Protein AF-A0A9W8I4I5-F1 (afdb_monomer_lite)

Structure (mmCIF, N/CA/C/O backbone):
data_AF-A0A9W8I4I5-F1
#
_entry.id   AF-A0A9W8I4I5-F1
#
loop_
_atom_site.group_PDB
_atom_site.id
_atom_site.type_symbol
_atom_site.label_atom_id
_atom_site.label_alt_id
_atom_site.label_comp_id
_atom_site.label_asym_id
_atom_site.label_entity_id
_atom_site.label_seq_id
_atom_site.pdbx_PDB_ins_code
_atom_site.Cartn_x
_atom_site.Cartn_y
_atom_site.Cartn_z
_atom_site.occupancy
_atom_site.B_iso_or_equiv
_atom_site.auth_seq_id
_atom_site.auth_comp_id
_atom_site.auth_asym_id
_atom_site.auth_atom_id
_atom_site.pdbx_PDB_model_num
ATOM 1 N N . MET A 1 1 ? -0.468 -35.652 25.276 1.00 41.41 1 MET A N 1
ATOM 2 C CA . MET A 1 1 ? -0.995 -34.671 24.313 1.00 41.41 1 MET A CA 1
ATOM 3 C C . MET A 1 1 ? -0.963 -33.336 25.027 1.00 41.41 1 MET A C 1
ATOM 5 O O . MET A 1 1 ? -1.452 -33.284 26.152 1.00 41.41 1 MET A O 1
ATOM 9 N N . ASP A 1 2 ? -0.256 -32.353 24.473 1.00 34.66 2 ASP A N 1
ATOM 10 C CA . ASP A 1 2 ? -0.160 -30.997 25.027 1.00 34.66 2 ASP A CA 1
ATOM 11 C C . ASP A 1 2 ? -1.563 -30.348 25.026 1.00 34.66 2 ASP A C 1
ATOM 13 O O . ASP A 1 2 ? -2.293 -30.537 24.051 1.00 34.66 2 ASP A O 1
ATOM 17 N N . PRO A 1 3 ? -1.999 -29.630 26.078 1.00 26.14 3 PRO A N 1
ATOM 18 C CA . PRO A 1 3 ? -3.218 -28.822 26.030 1.00 26.14 3 PRO A CA 1
ATOM 19 C C . PRO A 1 3 ? -3.271 -27.855 24.829 1.00 26.14 3 PRO A C 1
ATOM 21 O O . PRO A 1 3 ? -4.359 -27.647 24.295 1.00 26.14 3 PRO A O 1
ATOM 24 N N . PHE A 1 4 ? -2.136 -27.336 24.345 1.00 29.34 4 PHE A N 1
ATOM 25 C CA . PHE A 1 4 ? -2.075 -26.525 23.119 1.00 29.34 4 PHE A CA 1
ATOM 26 C C . PHE A 1 4 ? -2.327 -27.342 21.853 1.00 29.34 4 PHE A C 1
ATOM 28 O O . PHE A 1 4 ? -3.122 -26.916 21.020 1.00 29.34 4 PHE A O 1
ATOM 35 N N . ASP A 1 5 ? -1.739 -28.537 21.744 1.00 28.53 5 ASP A N 1
ATOM 36 C CA . ASP A 1 5 ? -2.059 -29.462 20.652 1.00 28.53 5 ASP A CA 1
ATOM 37 C C . ASP A 1 5 ? -3.543 -29.820 20.703 1.00 28.53 5 ASP A C 1
ATOM 39 O O . ASP A 1 5 ? -4.206 -29.822 19.678 1.00 28.53 5 ASP A O 1
ATOM 43 N N . SER A 1 6 ? -4.101 -30.068 21.893 1.00 29.44 6 SER A N 1
ATOM 44 C CA . SER A 1 6 ? -5.521 -30.385 22.016 1.00 29.44 6 SER A CA 1
ATOM 45 C C . SER A 1 6 ? -6.397 -29.231 21.535 1.00 29.44 6 SER A C 1
ATOM 47 O O . SER A 1 6 ? -7.310 -29.491 20.773 1.00 29.44 6 SER A O 1
ATOM 49 N N . ILE A 1 7 ? -6.093 -27.971 21.859 1.00 33.78 7 ILE A N 1
ATOM 50 C CA . ILE A 1 7 ? -6.874 -26.810 21.401 1.00 33.78 7 ILE A CA 1
ATOM 51 C C . ILE A 1 7 ? -6.743 -26.605 19.886 1.00 33.78 7 ILE A C 1
ATOM 53 O O . ILE A 1 7 ? -7.765 -26.425 19.238 1.00 33.78 7 ILE A O 1
ATOM 57 N N . VAL A 1 8 ? -5.537 -26.713 19.316 1.00 29.70 8 VAL A N 1
ATOM 58 C CA . VAL A 1 8 ? -5.302 -26.573 17.864 1.00 29.70 8 VAL A CA 1
ATOM 59 C C . VAL A 1 8 ? -5.956 -27.712 17.080 1.00 29.70 8 VAL A C 1
ATOM 61 O O . VAL A 1 8 ? -6.627 -27.463 16.086 1.00 29.70 8 VAL A O 1
ATOM 64 N N . PHE A 1 9 ? -5.840 -28.958 17.554 1.00 31.22 9 PHE A N 1
ATOM 65 C CA . PHE A 1 9 ? -6.546 -30.092 16.955 1.00 31.22 9 PHE A CA 1
ATOM 66 C C . PHE A 1 9 ? -8.058 -29.943 17.091 1.00 31.22 9 PHE A C 1
ATOM 68 O O . PHE A 1 9 ? -8.771 -30.295 16.162 1.00 31.22 9 PHE A O 1
ATOM 75 N N . THR A 1 10 ? -8.551 -29.394 18.205 1.00 35.25 10 THR A N 1
ATOM 76 C CA . THR A 1 10 ? -9.988 -29.158 18.372 1.00 35.25 10 THR A CA 1
ATOM 77 C C . THR A 1 10 ? -10.464 -27.998 17.481 1.00 35.25 10 THR A C 1
ATOM 79 O O . THR A 1 10 ? -11.549 -28.090 16.925 1.00 35.25 10 THR A O 1
ATOM 82 N N . GLU A 1 11 ? -9.672 -26.937 17.278 1.00 40.25 11 GLU A N 1
ATOM 83 C CA . GLU A 1 11 ? -9.963 -25.848 16.325 1.00 40.25 11 GLU A CA 1
ATOM 84 C C . GLU A 1 11 ? -9.972 -26.350 14.878 1.00 40.25 11 GLU A C 1
ATOM 86 O O . GLU A 1 11 ? -10.956 -26.130 14.178 1.00 40.25 11 GLU A O 1
ATOM 91 N N . GLU A 1 12 ? -8.951 -27.096 14.445 1.00 40.00 12 GLU A N 1
ATOM 92 C CA . GLU A 1 12 ? -8.924 -27.715 13.114 1.00 40.00 12 GLU A CA 1
ATOM 93 C C . GLU A 1 12 ? -10.074 -28.719 12.931 1.00 40.00 12 GLU A C 1
ATOM 95 O O . GLU A 1 12 ? -10.658 -28.807 11.850 1.00 40.00 12 GLU A O 1
ATOM 100 N N . GLU A 1 13 ? -10.431 -29.476 13.973 1.00 40.78 13 GLU A N 1
ATOM 101 C CA . GLU A 1 13 ? -11.535 -30.436 13.947 1.00 40.78 13 GLU A CA 1
ATOM 102 C C . GLU A 1 13 ? -12.900 -29.734 13.920 1.00 40.78 13 GLU A C 1
ATOM 104 O O . GLU A 1 13 ? -13.762 -30.164 13.158 1.00 40.78 13 GLU A O 1
ATOM 109 N N . TYR A 1 14 ? -13.089 -28.618 14.635 1.00 45.09 14 TYR A N 1
ATOM 110 C CA . TYR A 1 14 ? -14.306 -27.797 14.568 1.00 45.09 14 TYR A CA 1
ATOM 111 C C . TYR A 1 14 ? -14.418 -27.015 13.258 1.00 45.09 14 TYR A C 1
ATOM 113 O O . TYR A 1 14 ? -15.505 -26.947 12.693 1.00 45.09 14 TYR A O 1
ATOM 121 N N . GLU A 1 15 ? -13.324 -26.472 12.722 1.00 43.97 15 GLU A N 1
ATOM 122 C CA . GLU A 1 15 ? -13.320 -25.815 11.412 1.00 43.97 15 GLU A CA 1
ATOM 123 C C . GLU A 1 15 ? -13.622 -26.815 10.301 1.00 43.97 15 GLU A C 1
ATOM 125 O O . GLU A 1 15 ? -14.463 -26.564 9.436 1.00 43.97 15 GLU A O 1
ATOM 130 N N . ARG A 1 16 ? -12.982 -27.986 10.338 1.00 47.56 16 ARG A N 1
ATOM 131 C CA . ARG A 1 16 ? -13.203 -29.041 9.352 1.00 47.56 16 ARG A CA 1
ATOM 132 C C . ARG A 1 16 ? -14.581 -29.669 9.505 1.00 47.56 16 ARG A C 1
ATOM 134 O O . ARG A 1 16 ? -15.203 -29.964 8.485 1.00 47.56 16 ARG A O 1
ATOM 141 N N . SER A 1 17 ? -15.068 -29.838 10.734 1.00 47.47 17 SER A N 1
ATOM 142 C CA . SER A 1 17 ? -16.427 -30.289 11.043 1.00 47.47 17 SER A CA 1
ATOM 143 C C . SER A 1 17 ? -17.453 -29.280 10.540 1.00 47.47 17 SER A C 1
ATOM 145 O O . SER A 1 17 ? -18.249 -29.627 9.679 1.00 47.47 17 SER A O 1
ATOM 147 N N . GLY A 1 18 ? -17.365 -28.010 10.938 1.00 45.97 18 GLY A N 1
ATOM 148 C CA . GLY A 1 18 ? -18.276 -26.948 10.507 1.00 45.97 18 GLY A CA 1
ATOM 149 C C . GLY A 1 18 ? -18.259 -26.711 8.997 1.00 45.97 18 GLY A C 1
ATOM 150 O O . GLY A 1 18 ? -19.308 -26.510 8.387 1.00 45.97 18 GLY A O 1
ATOM 151 N N . TYR A 1 19 ? -17.089 -26.810 8.361 1.00 49.28 19 TYR A N 1
ATOM 152 C CA . TYR A 1 19 ? -16.957 -26.769 6.904 1.00 49.28 19 TYR A CA 1
ATOM 153 C C . TYR A 1 19 ? -17.642 -27.969 6.237 1.00 49.28 19 TYR A C 1
ATOM 155 O O . TYR A 1 19 ? -18.383 -27.808 5.267 1.00 49.28 19 TYR A O 1
ATOM 163 N N . SER A 1 20 ? -17.422 -29.177 6.760 1.00 55.00 20 SER A N 1
ATOM 164 C CA . SER A 1 20 ? -17.970 -30.413 6.193 1.00 55.00 20 SER A CA 1
ATOM 165 C C . SER A 1 20 ? -19.475 -30.534 6.428 1.00 55.00 20 SER A C 1
ATOM 167 O O . SER A 1 20 ? -20.202 -30.866 5.496 1.00 55.00 20 SER A O 1
ATOM 169 N N . GLU A 1 21 ? -19.951 -30.218 7.632 1.00 55.62 21 GLU A N 1
ATOM 170 C CA . GLU A 1 21 ? -21.360 -30.189 8.027 1.00 55.62 21 GLU A CA 1
ATOM 171 C C . GLU A 1 21 ? -22.110 -29.069 7.305 1.00 55.62 21 GLU A C 1
ATOM 173 O O . GLU A 1 21 ? -23.189 -29.310 6.770 1.00 55.62 21 GLU A O 1
ATOM 178 N N . GLY A 1 22 ? -21.524 -27.871 7.197 1.00 52.47 22 GLY A N 1
ATOM 179 C CA . GLY A 1 22 ? -22.108 -26.744 6.466 1.00 52.47 22 GLY A CA 1
ATOM 180 C C . GLY A 1 22 ? -22.250 -27.023 4.968 1.00 52.47 22 GLY A C 1
ATOM 181 O O . GLY A 1 22 ? -23.303 -26.765 4.384 1.00 52.47 22 GLY A O 1
ATOM 182 N N . ILE A 1 23 ? -21.231 -27.627 4.345 1.00 52.97 23 ILE A N 1
ATOM 183 C CA . ILE A 1 23 ? -21.301 -28.057 2.942 1.00 52.97 23 ILE A CA 1
ATOM 184 C C . ILE A 1 23 ? -22.258 -29.238 2.765 1.00 52.97 23 ILE A C 1
ATOM 186 O O . ILE A 1 23 ? -22.983 -29.269 1.773 1.00 52.97 23 ILE A O 1
ATOM 190 N N . ALA A 1 24 ? -22.277 -30.213 3.675 1.00 55.84 24 ALA A N 1
ATOM 191 C CA . ALA A 1 24 ? -23.170 -31.368 3.585 1.00 55.84 24 ALA A CA 1
ATOM 192 C C . ALA A 1 24 ? -24.640 -30.958 3.743 1.00 55.84 24 ALA A C 1
ATOM 194 O O . ALA A 1 24 ? -25.457 -31.317 2.897 1.00 55.84 24 ALA A O 1
ATOM 195 N N . ALA A 1 25 ? -24.954 -30.129 4.741 1.00 54.84 25 ALA A N 1
ATOM 196 C CA . ALA A 1 25 ? -26.285 -29.567 4.939 1.00 54.84 25 ALA A CA 1
ATOM 197 C C . ALA A 1 25 ? -26.701 -28.685 3.752 1.00 54.84 25 ALA A C 1
ATOM 199 O O . ALA A 1 25 ? -27.813 -28.813 3.247 1.00 54.84 25 ALA A O 1
ATOM 200 N N . GLY A 1 26 ? -25.794 -27.842 3.244 1.00 53.06 26 GLY A N 1
ATOM 201 C CA . GLY A 1 26 ? -26.037 -27.033 2.046 1.00 53.06 26 GLY A CA 1
ATOM 202 C C . GLY A 1 26 ? -26.281 -27.873 0.786 1.00 53.06 26 GLY A C 1
ATOM 203 O O . GLY A 1 26 ? -27.150 -27.535 -0.016 1.00 53.06 26 GLY A O 1
ATOM 204 N N . LYS A 1 27 ? -25.570 -29.000 0.632 1.00 55.88 27 LYS A N 1
ATOM 205 C CA . LYS A 1 27 ? -25.759 -29.965 -0.466 1.00 55.88 27 LYS A CA 1
ATOM 206 C C . LYS A 1 27 ? -27.087 -30.704 -0.368 1.00 55.88 27 LYS A C 1
ATOM 208 O O . LYS A 1 27 ? -27.745 -30.877 -1.387 1.00 55.88 27 LYS A O 1
ATOM 213 N N . GLU A 1 28 ? -27.474 -31.142 0.825 1.00 55.09 28 GLU A N 1
ATOM 214 C CA . GLU A 1 28 ? -28.718 -31.882 1.051 1.00 55.09 28 GLU A CA 1
ATOM 215 C C . GLU A 1 28 ? -29.944 -30.981 0.843 1.00 55.09 28 GLU A C 1
ATOM 217 O O . GLU A 1 28 ? -30.866 -31.351 0.117 1.00 55.09 28 GLU A O 1
ATOM 222 N N . ILE A 1 29 ? -29.897 -29.752 1.368 1.00 53.53 29 ILE A N 1
ATOM 223 C CA . ILE A 1 29 ? -30.924 -28.722 1.159 1.00 53.53 29 ILE A CA 1
ATOM 224 C C . ILE A 1 29 ? -30.986 -28.319 -0.323 1.00 53.53 29 ILE A C 1
ATOM 226 O O . ILE A 1 29 ? -32.053 -28.336 -0.930 1.00 53.53 29 ILE A O 1
ATOM 230 N N . GLY A 1 30 ? -29.838 -28.032 -0.947 1.00 51.94 30 GLY A N 1
ATOM 231 C CA . GLY A 1 30 ? -29.769 -27.660 -2.362 1.00 51.94 30 GLY A CA 1
ATOM 232 C C . GLY A 1 30 ? -30.257 -28.753 -3.321 1.00 51.94 30 GLY A C 1
ATOM 233 O O . GLY A 1 30 ? -30.859 -28.433 -4.344 1.00 51.94 30 GLY A O 1
ATOM 234 N N . ALA A 1 31 ? -30.038 -30.031 -2.989 1.00 52.75 31 ALA A N 1
ATOM 235 C CA . ALA A 1 31 ? -30.492 -31.170 -3.787 1.00 52.75 31 ALA A CA 1
ATOM 236 C C . ALA A 1 31 ? -31.987 -31.484 -3.599 1.00 52.75 31 ALA A C 1
ATOM 238 O O . ALA A 1 31 ? -32.652 -31.851 -4.567 1.00 52.75 31 ALA A O 1
ATOM 239 N N . ALA A 1 32 ? -32.524 -31.337 -2.383 1.00 51.66 32 ALA A N 1
ATOM 240 C CA . ALA A 1 32 ? -33.936 -31.588 -2.089 1.00 51.66 32 ALA A CA 1
ATOM 241 C C . ALA A 1 32 ? -34.875 -30.514 -2.671 1.00 51.66 32 ALA A C 1
ATOM 243 O O . ALA A 1 32 ? -36.028 -30.808 -2.982 1.00 51.66 32 ALA A O 1
ATOM 244 N N . GLU A 1 33 ? -34.392 -29.280 -2.831 1.00 52.16 33 GLU A N 1
ATOM 245 C CA . GLU A 1 33 ? -35.225 -28.122 -3.179 1.00 52.16 33 GLU A CA 1
ATOM 246 C C . GLU A 1 33 ? -35.342 -27.837 -4.685 1.00 52.16 33 GLU A C 1
ATOM 248 O O . GLU A 1 33 ? -36.069 -26.919 -5.054 1.00 52.16 33 GLU A O 1
ATOM 253 N N . GLY A 1 34 ? -34.667 -28.603 -5.556 1.00 48.31 34 GLY A N 1
ATOM 254 C CA . GLY A 1 34 ? -34.889 -28.575 -7.010 1.00 48.31 34 GLY A CA 1
ATOM 255 C C . GLY A 1 34 ? -34.987 -27.164 -7.608 1.00 48.31 34 GLY A C 1
ATOM 256 O O . GLY A 1 34 ? -35.997 -26.821 -8.218 1.00 48.31 34 GLY A O 1
ATOM 257 N N . ARG A 1 35 ? -33.966 -26.321 -7.399 1.00 43.78 35 ARG A N 1
ATOM 258 C CA . ARG A 1 35 ? -33.979 -24.921 -7.855 1.00 43.78 35 ARG A CA 1
ATOM 259 C C . ARG A 1 35 ? -33.949 -24.848 -9.385 1.00 43.78 35 ARG A C 1
ATOM 261 O O . ARG A 1 35 ? -32.912 -25.025 -10.014 1.00 43.78 35 ARG A O 1
ATOM 268 N N . GLU A 1 36 ? -35.093 -24.538 -9.980 1.00 40.69 36 GLU A N 1
ATOM 269 C CA . GLU A 1 36 ? -35.311 -24.457 -11.433 1.00 40.69 36 GLU A CA 1
ATOM 270 C C . GLU A 1 36 ? -34.786 -23.152 -12.083 1.00 40.69 36 GLU A C 1
ATOM 272 O O . GLU A 1 36 ? -35.104 -22.850 -13.227 1.00 40.69 36 GLU A O 1
ATOM 277 N N . MET A 1 37 ? -33.934 -22.376 -11.398 1.00 38.22 37 MET A N 1
ATOM 278 C CA . MET A 1 37 ? -33.158 -21.280 -12.005 1.00 38.22 37 MET A CA 1
ATOM 279 C C . MET A 1 37 ? -31.662 -21.591 -11.931 1.00 38.22 37 MET A C 1
ATOM 281 O O . MET A 1 37 ? -30.926 -21.023 -11.131 1.00 38.22 37 MET A O 1
ATOM 285 N N . GLY A 1 38 ? -31.225 -22.523 -12.777 1.00 37.44 38 GLY A N 1
ATOM 286 C CA . GLY A 1 38 ? -29.810 -22.804 -13.012 1.00 37.44 38 GLY A CA 1
ATOM 287 C C . GLY A 1 38 ? -29.166 -23.647 -11.913 1.00 37.44 38 GLY A C 1
ATOM 288 O O . GLY A 1 38 ? -28.852 -23.168 -10.828 1.00 37.44 38 GLY A O 1
ATOM 289 N N . TYR A 1 39 ? -28.896 -24.905 -12.254 1.00 40.75 39 TYR A N 1
ATOM 290 C CA . TYR A 1 39 ? -28.217 -25.906 -11.424 1.00 40.75 39 TYR A CA 1
ATOM 291 C C . TYR A 1 39 ? -26.895 -25.423 -10.780 1.00 40.75 39 TYR A C 1
ATOM 293 O O . TYR A 1 39 ? -26.468 -26.006 -9.790 1.00 40.75 39 TYR A O 1
ATOM 301 N N . GLU A 1 40 ? -26.259 -24.370 -11.306 1.00 40.22 40 GLU A N 1
ATOM 302 C CA . GLU A 1 40 ? -25.015 -23.786 -10.775 1.00 40.22 40 GLU A CA 1
ATOM 303 C C . GLU A 1 40 ? -25.260 -22.597 -9.827 1.00 40.22 40 GLU A C 1
ATOM 305 O O . GLU A 1 40 ? -24.793 -22.620 -8.694 1.00 40.22 40 GLU A O 1
ATOM 310 N N . TYR A 1 41 ? -26.063 -21.597 -10.214 1.00 44.12 41 TYR A N 1
ATOM 311 C CA . TYR A 1 41 ? -26.231 -20.365 -9.421 1.00 44.12 41 TYR A CA 1
ATOM 312 C C . TYR A 1 41 ? -26.935 -20.607 -8.073 1.00 44.12 41 TYR A C 1
ATOM 314 O O . TYR A 1 41 ? -26.521 -20.094 -7.034 1.00 44.12 41 TYR A O 1
ATOM 322 N N . GLY A 1 42 ? -27.968 -21.455 -8.052 1.00 53.44 42 GLY A N 1
ATOM 323 C CA . GLY A 1 42 ? -28.605 -21.868 -6.800 1.00 53.44 42 GLY A CA 1
ATOM 324 C C . GLY A 1 42 ? -27.683 -22.718 -5.917 1.00 53.44 42 GLY A C 1
ATOM 325 O O . GLY A 1 42 ? -27.688 -22.585 -4.691 1.00 53.44 42 GLY A O 1
ATOM 326 N N . TYR A 1 43 ? -26.868 -23.570 -6.532 1.00 51.28 43 TYR A N 1
ATOM 327 C CA . TYR A 1 43 ? -25.917 -24.420 -5.823 1.00 51.28 43 TYR A CA 1
ATOM 328 C C . TYR A 1 43 ? -24.811 -23.594 -5.151 1.00 51.28 43 TYR A C 1
ATOM 330 O O . TYR A 1 43 ? -24.573 -23.760 -3.953 1.00 51.28 43 TYR A O 1
ATOM 338 N N . ASP A 1 44 ? -24.213 -22.649 -5.875 1.00 54.38 44 ASP A N 1
ATOM 339 C CA . ASP A 1 44 ? -23.164 -21.769 -5.355 1.00 54.38 44 ASP A CA 1
ATOM 340 C C . ASP A 1 44 ? -23.699 -20.827 -4.268 1.00 54.38 44 ASP A C 1
ATOM 342 O O . ASP A 1 44 ? -23.115 -20.737 -3.188 1.00 54.38 44 ASP A O 1
ATOM 346 N N . LEU A 1 45 ? -24.886 -20.239 -4.468 1.00 60.50 45 LEU A N 1
ATOM 347 C CA . LEU A 1 45 ? -25.546 -19.421 -3.446 1.00 60.50 45 LEU A CA 1
ATOM 348 C C . LEU A 1 45 ? -25.845 -20.224 -2.168 1.00 60.50 45 LEU A C 1
ATOM 350 O O . LEU A 1 45 ? -25.652 -19.739 -1.055 1.00 60.50 45 LEU A O 1
ATOM 354 N N . GLY A 1 46 ? -26.326 -21.463 -2.312 1.00 60.97 46 GLY A N 1
ATOM 355 C CA . GLY A 1 46 ? -26.605 -22.347 -1.177 1.00 60.97 46 GLY A CA 1
ATOM 356 C C . GLY A 1 46 ? -25.342 -22.735 -0.407 1.00 60.97 46 GLY A C 1
ATOM 357 O O . GLY A 1 46 ? -25.356 -22.772 0.823 1.00 60.97 46 GLY A O 1
ATOM 358 N N . LYS A 1 47 ? -24.244 -22.976 -1.126 1.00 60.34 47 LYS A N 1
ATOM 359 C CA . LYS A 1 47 ? -22.929 -23.257 -0.549 1.00 60.34 47 LYS A CA 1
ATOM 360 C C . LYS A 1 47 ? -22.387 -22.057 0.231 1.00 60.34 47 LYS A C 1
ATOM 362 O O . LYS A 1 47 ? -21.932 -22.244 1.357 1.00 60.34 47 LYS A O 1
ATOM 367 N N . ASP A 1 48 ? -22.481 -20.850 -0.319 1.00 60.00 48 ASP A N 1
ATOM 368 C CA . ASP A 1 48 ? -21.978 -19.633 0.326 1.00 60.00 48 ASP A CA 1
ATOM 369 C C . ASP A 1 48 ? -22.793 -19.267 1.572 1.00 60.00 48 ASP A C 1
ATOM 371 O O . ASP A 1 48 ? -22.231 -19.023 2.641 1.00 60.00 48 ASP A O 1
ATOM 375 N N . LEU A 1 49 ? -24.127 -19.310 1.488 1.00 67.31 49 LEU A N 1
ATOM 376 C CA . LEU A 1 49 ? -24.997 -19.090 2.650 1.00 67.31 49 LEU A CA 1
ATOM 377 C C . LEU A 1 49 ? -24.778 -20.157 3.731 1.00 67.31 49 LEU A C 1
ATOM 379 O O . LEU A 1 49 ? -24.695 -19.829 4.917 1.00 67.31 49 LEU A O 1
ATOM 383 N N . GLY A 1 50 ? -24.635 -21.422 3.325 1.00 64.19 50 GLY A N 1
ATOM 384 C CA . GLY A 1 50 ? -24.303 -22.530 4.219 1.00 64.19 50 GLY A CA 1
ATOM 385 C C . GLY A 1 50 ? -22.962 -22.328 4.925 1.00 64.19 50 GLY A C 1
ATOM 386 O O . GLY A 1 50 ? -22.873 -22.547 6.133 1.00 64.19 50 GLY A O 1
ATOM 387 N N . PHE A 1 51 ? -21.951 -21.831 4.206 1.00 68.50 51 PHE A N 1
ATOM 388 C CA . PHE A 1 51 ? -20.655 -21.469 4.773 1.00 68.50 51 PHE A CA 1
ATOM 389 C C . PHE A 1 51 ? -20.783 -20.362 5.825 1.00 68.50 51 PHE A C 1
ATOM 391 O O . PHE A 1 51 ? -20.374 -20.576 6.963 1.00 68.50 51 PHE A O 1
ATOM 398 N N . TYR A 1 52 ? -21.383 -19.209 5.495 1.00 64.62 52 TYR A N 1
ATOM 399 C CA . TYR A 1 52 ? -21.490 -18.084 6.438 1.00 64.62 52 TYR A CA 1
ATOM 400 C C . TYR A 1 52 ? -22.264 -18.456 7.701 1.00 64.62 52 TYR A C 1
ATOM 402 O O . TYR A 1 52 ? -21.869 -18.083 8.809 1.00 64.62 52 TYR A O 1
ATOM 410 N N . ARG A 1 53 ? -23.349 -19.220 7.543 1.00 73.50 53 ARG A N 1
ATOM 411 C CA . ARG A 1 53 ? -24.164 -19.693 8.662 1.00 73.50 53 ARG A CA 1
ATOM 412 C C . ARG A 1 53 ? -23.413 -20.695 9.530 1.00 73.50 53 ARG A C 1
ATOM 414 O O . ARG A 1 53 ? -23.402 -20.526 10.746 1.00 73.50 53 ARG A O 1
ATOM 421 N N . GLY A 1 54 ? -22.795 -21.708 8.921 1.00 66.50 54 GLY A N 1
ATOM 422 C CA . GLY A 1 54 ? -22.022 -22.726 9.635 1.00 66.50 54 GLY A CA 1
ATOM 423 C C . GLY A 1 54 ? -20.841 -22.110 10.378 1.00 66.50 54 GLY A C 1
ATOM 424 O O . GLY A 1 54 ? -20.690 -22.316 11.577 1.00 66.50 54 GLY A O 1
ATOM 425 N N . TRP A 1 55 ? -20.080 -21.249 9.702 1.00 73.88 55 TRP A N 1
ATOM 426 C CA . TRP A 1 55 ? -18.965 -20.511 10.289 1.00 73.88 55 TRP A CA 1
ATOM 427 C C . TRP A 1 55 ? -19.401 -19.670 11.496 1.00 73.88 55 TRP A C 1
ATOM 429 O O . TRP A 1 55 ? -18.818 -19.786 12.573 1.00 73.88 55 TRP A O 1
ATOM 439 N N . ALA A 1 56 ? -20.464 -18.868 11.362 1.00 66.56 56 ALA A N 1
ATOM 440 C CA . ALA A 1 56 ? -20.937 -18.032 12.463 1.00 66.56 56 ALA A CA 1
ATOM 441 C C . ALA A 1 56 ? -21.465 -18.856 13.650 1.00 66.56 56 ALA A C 1
ATOM 443 O O . ALA A 1 56 ? -21.264 -18.478 14.806 1.00 66.56 56 ALA A O 1
ATOM 444 N N . GLN A 1 57 ? -22.115 -19.992 13.379 1.00 77.94 57 GLN A N 1
ATOM 445 C CA . GLN A 1 57 ? -22.617 -20.897 14.412 1.00 77.94 57 GLN A CA 1
ATOM 446 C C . GLN A 1 57 ? -21.492 -21.585 15.177 1.00 77.94 57 GLN A C 1
ATOM 448 O O . GLN A 1 57 ? -21.549 -21.618 16.405 1.00 77.94 57 GLN A O 1
ATOM 453 N N . GLU A 1 58 ? -20.465 -22.082 14.490 1.00 68.75 58 GLU A N 1
ATOM 454 C CA . GLU A 1 58 ? -19.317 -22.706 15.150 1.00 68.75 58 GLU A CA 1
ATOM 455 C C . GLU A 1 58 ? -18.538 -21.705 16.000 1.00 68.75 58 GLU A C 1
ATOM 457 O O . GLU A 1 58 ? -18.229 -21.993 17.153 1.00 68.75 58 GLU A O 1
ATOM 462 N N . TRP A 1 59 ? -18.320 -20.480 15.514 1.00 63.88 59 TRP A N 1
ATOM 463 C CA . TRP A 1 59 ? -17.657 -19.448 16.315 1.00 63.88 59 TRP A CA 1
ATOM 464 C C . TRP A 1 59 ? -18.465 -19.026 17.549 1.00 63.88 59 TRP A C 1
ATOM 466 O O . TRP A 1 59 ? -17.885 -18.762 18.603 1.00 63.88 59 TRP A O 1
ATOM 476 N N . LEU A 1 60 ? -19.800 -19.007 17.470 1.00 73.25 60 LEU A N 1
ATOM 477 C CA . LEU A 1 60 ? -20.651 -18.783 18.644 1.00 73.25 60 LEU A CA 1
ATOM 478 C C . LEU A 1 60 ? -20.624 -19.969 19.621 1.00 73.25 60 LEU A C 1
ATOM 480 O O . LEU A 1 60 ? -20.602 -19.748 20.833 1.00 73.25 60 LEU A O 1
ATOM 484 N N . ARG A 1 61 ? -20.573 -21.215 19.127 1.00 75.44 61 ARG A N 1
ATOM 485 C CA . ARG A 1 61 ? -20.381 -22.407 19.975 1.00 75.44 61 ARG A CA 1
ATOM 486 C C . ARG A 1 61 ? -19.021 -22.371 20.672 1.00 75.44 61 ARG A C 1
ATOM 488 O O . ARG A 1 61 ? -18.955 -22.581 21.881 1.00 75.44 61 ARG A O 1
ATOM 495 N N . ALA A 1 62 ? -17.960 -22.032 19.944 1.00 62.78 62 ALA A N 1
ATOM 496 C CA . ALA A 1 62 ? -16.612 -21.894 20.482 1.00 62.78 62 ALA A CA 1
ATOM 497 C C . ALA A 1 62 ? -16.533 -20.778 21.536 1.00 62.78 62 ALA A C 1
ATOM 499 O O . ALA A 1 62 ? -15.948 -20.980 22.598 1.00 62.78 62 ALA A O 1
ATOM 500 N N . ALA A 1 63 ? -17.194 -19.639 21.297 1.00 69.38 63 ALA A N 1
ATOM 501 C CA . ALA A 1 63 ? -17.307 -18.546 22.262 1.00 69.38 63 ALA A CA 1
ATOM 502 C C . ALA A 1 63 ? -18.042 -18.953 23.552 1.00 69.38 63 ALA A C 1
ATOM 504 O O . ALA A 1 63 ? -17.678 -18.500 24.637 1.00 69.38 63 ALA A O 1
ATOM 505 N N . ALA A 1 64 ? -19.061 -19.813 23.444 1.00 76.88 64 ALA A N 1
ATOM 506 C CA . ALA A 1 64 ? -19.782 -20.354 24.595 1.00 76.88 64 ALA A CA 1
ATOM 507 C C . ALA A 1 64 ? -18.957 -21.397 25.371 1.00 76.88 64 ALA A C 1
ATOM 509 O O . ALA A 1 64 ? -19.081 -21.491 26.591 1.00 76.88 64 ALA A O 1
ATOM 510 N N . ALA A 1 65 ? -18.108 -22.160 24.677 1.00 70.19 65 ALA A N 1
ATOM 511 C CA . ALA A 1 65 ? -17.218 -23.150 25.279 1.00 70.19 65 ALA A CA 1
ATOM 512 C C . ALA A 1 65 ? -15.970 -22.520 25.931 1.00 70.19 65 ALA A C 1
ATOM 514 O O . ALA A 1 65 ? -15.482 -23.030 26.939 1.00 70.19 65 ALA A O 1
ATOM 515 N N . HIS A 1 66 ? -15.474 -21.401 25.391 1.00 64.88 66 HIS A N 1
ATOM 516 C CA . HIS A 1 66 ? -14.227 -20.763 25.814 1.00 64.88 66 HIS A CA 1
ATOM 517 C C . HIS A 1 66 ? -14.416 -19.259 26.053 1.00 64.88 66 HIS A C 1
ATOM 519 O O . HIS A 1 66 ? -14.359 -18.429 25.141 1.00 64.88 66 HIS A O 1
ATOM 525 N N . SER A 1 67 ? -14.599 -18.897 27.325 1.00 57.41 67 SER A N 1
ATOM 526 C CA . SER A 1 67 ? -14.743 -17.505 27.763 1.00 57.41 67 SER A CA 1
ATOM 527 C C . SER A 1 67 ? -13.549 -16.647 27.326 1.00 57.41 67 SER A C 1
ATOM 529 O O . SER A 1 67 ? -12.412 -16.916 27.707 1.00 57.41 67 SER A O 1
ATOM 531 N N . GLY A 1 68 ? -13.820 -15.567 26.587 1.00 54.62 68 GLY A N 1
ATOM 532 C CA . GLY A 1 68 ? -12.813 -14.597 26.135 1.00 54.62 68 GLY A CA 1
ATOM 533 C C . GLY A 1 68 ? -12.218 -14.872 24.750 1.00 54.62 68 GLY A C 1
ATOM 534 O O . GLY A 1 68 ? -11.511 -14.010 24.234 1.00 54.62 68 GLY A O 1
ATOM 535 N N . LEU A 1 69 ? -12.543 -16.009 24.122 1.00 49.97 69 LEU A N 1
ATOM 536 C CA . LEU A 1 69 ? -12.101 -16.338 22.761 1.00 49.97 69 LEU A CA 1
ATOM 537 C C . LEU A 1 69 ? -12.666 -15.354 21.720 1.00 49.97 69 LEU A C 1
ATOM 539 O O . LEU A 1 69 ? -11.960 -14.914 20.815 1.00 49.97 69 LEU A O 1
ATOM 543 N N . VAL A 1 70 ? -13.934 -14.964 21.892 1.00 51.56 70 VAL A N 1
ATOM 544 C CA . VAL A 1 70 ? -14.662 -14.044 21.007 1.00 51.56 70 VAL A CA 1
ATOM 545 C C . VAL A 1 70 ? -15.304 -12.938 21.841 1.00 51.56 70 VAL A C 1
ATOM 547 O O . VAL A 1 70 ? -16.070 -13.219 22.765 1.00 51.56 70 VAL A O 1
ATOM 550 N N . SER A 1 71 ? -15.022 -11.673 21.512 1.00 61.75 71 SER A N 1
ATOM 551 C CA . SER A 1 71 ? -15.593 -10.517 22.224 1.00 61.75 71 SER A CA 1
ATOM 552 C C . SER A 1 71 ? -17.122 -10.453 22.102 1.00 61.75 71 SER A C 1
ATOM 554 O O . SER A 1 71 ? -17.679 -10.843 21.078 1.00 61.75 71 SER A O 1
ATOM 556 N N . GLU A 1 72 ? -17.822 -9.875 23.086 1.00 61.66 72 GLU A N 1
ATOM 557 C CA . GLU A 1 72 ? -19.288 -9.694 23.018 1.00 61.66 72 GLU A CA 1
ATOM 558 C C . GLU A 1 72 ? -19.738 -8.928 21.763 1.00 61.66 72 GLU A C 1
ATOM 560 O O . GLU A 1 72 ? -20.798 -9.195 21.193 1.00 61.66 72 GLU A O 1
ATOM 565 N N . ARG A 1 73 ? -18.922 -7.972 21.297 1.00 52.97 73 ARG A N 1
ATOM 566 C CA . ARG A 1 73 ? -19.189 -7.227 20.061 1.00 52.97 73 ARG A CA 1
ATOM 567 C C . ARG A 1 73 ? -19.098 -8.134 18.834 1.00 52.97 73 ARG A C 1
ATOM 569 O O . ARG A 1 73 ? -19.948 -8.030 17.954 1.00 52.97 73 ARG A O 1
ATOM 576 N N . ALA A 1 74 ? -18.102 -9.017 18.785 1.00 51.53 74 ALA A N 1
ATOM 577 C CA . ALA A 1 74 ? -17.962 -10.002 17.719 1.00 51.53 74 ALA A CA 1
ATOM 578 C C . ALA A 1 74 ? -19.093 -11.041 17.768 1.00 51.53 74 ALA A C 1
ATOM 580 O O . ALA A 1 74 ? -19.694 -11.305 16.736 1.00 51.53 74 ALA A O 1
ATOM 581 N N . GLN A 1 75 ? -19.497 -11.520 18.949 1.00 67.62 75 GLN A N 1
ATOM 582 C CA . GLN A 1 75 ? -20.650 -12.422 19.101 1.00 67.62 75 GLN A CA 1
ATOM 583 C C . GLN A 1 75 ? -21.952 -11.803 18.566 1.00 67.62 75 GLN A C 1
ATOM 585 O O . GLN A 1 75 ? -22.690 -12.451 17.828 1.00 67.62 75 GLN A O 1
ATOM 590 N N . LYS A 1 76 ? -22.213 -10.518 18.850 1.00 67.56 76 LYS A N 1
ATOM 591 C CA . LYS A 1 76 ? -23.361 -9.796 18.269 1.00 67.56 76 LYS A CA 1
ATOM 592 C C . LYS A 1 76 ? -23.289 -9.706 16.743 1.00 67.56 76 LYS A C 1
ATOM 594 O O . LYS A 1 76 ? -24.321 -9.811 16.085 1.00 67.56 76 LYS A O 1
ATOM 599 N N . LYS A 1 77 ? -22.092 -9.523 16.175 1.00 60.22 77 LYS A N 1
ATOM 600 C CA . LYS A 1 77 ? -21.889 -9.528 14.718 1.00 60.22 77 LYS A CA 1
ATOM 601 C C . LYS A 1 77 ? -22.111 -10.923 14.118 1.00 60.22 77 LYS A C 1
ATOM 603 O O . LYS A 1 77 ? -22.798 -11.021 13.109 1.00 60.22 77 LYS A O 1
ATOM 608 N N . LEU A 1 78 ? -21.608 -11.984 14.757 1.00 65.62 78 LEU A N 1
ATOM 609 C CA . LEU A 1 78 ? -21.832 -13.377 14.345 1.00 65.62 78 LEU A CA 1
ATOM 610 C C . LEU A 1 78 ? -23.325 -13.727 14.346 1.00 65.62 78 LEU A C 1
ATOM 612 O O . LEU A 1 78 ? -23.825 -14.287 13.374 1.00 65.62 78 LEU A O 1
ATOM 616 N N . GLN A 1 79 ? -24.062 -13.316 15.382 1.00 79.38 79 GLN A N 1
ATOM 617 C CA . GLN A 1 79 ? -25.512 -13.508 15.426 1.00 79.38 79 GLN A CA 1
ATOM 618 C C . GLN A 1 79 ? -26.225 -12.727 14.314 1.00 79.38 79 GLN A C 1
ATOM 620 O O . GLN A 1 79 ? -27.085 -13.276 13.636 1.00 79.38 79 GLN A O 1
ATOM 625 N N . ALA A 1 80 ? -25.820 -11.480 14.058 1.00 70.69 80 ALA A N 1
ATOM 626 C CA . ALA A 1 80 ? -26.384 -10.691 12.966 1.00 70.69 80 ALA A CA 1
ATOM 627 C C . ALA A 1 80 ? -26.128 -11.318 11.581 1.00 70.69 80 ALA A C 1
ATOM 629 O O . ALA A 1 80 ? -26.955 -11.157 10.689 1.00 70.69 80 ALA A O 1
ATOM 630 N N . ILE A 1 81 ? -25.014 -12.035 11.390 1.00 65.94 81 ILE A N 1
ATOM 631 C CA . ILE A 1 81 ? -24.734 -12.783 10.153 1.00 65.94 81 ILE A CA 1
ATOM 632 C C . ILE A 1 81 ? -25.718 -13.945 9.996 1.00 65.94 81 ILE A C 1
ATOM 634 O O . ILE A 1 81 ? -26.297 -14.097 8.924 1.00 65.94 81 ILE A O 1
ATOM 638 N N . ILE A 1 82 ? -25.955 -14.722 11.059 1.00 77.06 82 ILE A N 1
ATOM 639 C CA . ILE A 1 82 ? -26.947 -15.811 11.049 1.00 77.06 82 ILE A CA 1
ATOM 640 C C . ILE A 1 82 ? -28.332 -15.258 10.713 1.00 77.06 82 ILE A C 1
ATOM 642 O O . ILE A 1 82 ? -29.008 -15.799 9.842 1.00 77.06 82 ILE A O 1
ATOM 646 N N . ASP A 1 83 ? -28.720 -14.152 11.348 1.00 78.31 83 ASP A N 1
ATOM 647 C CA . ASP A 1 83 ? -30.026 -13.532 11.138 1.00 78.31 83 ASP A CA 1
ATOM 648 C C . ASP A 1 83 ? -30.206 -13.041 9.689 1.00 78.31 83 ASP A C 1
ATOM 650 O O . ASP A 1 83 ? -31.298 -13.163 9.138 1.00 78.31 83 ASP A O 1
ATOM 654 N N . GLU A 1 84 ? -29.162 -12.502 9.043 1.00 70.94 84 GLU A N 1
ATOM 655 C CA . GLU A 1 84 ? -29.244 -12.111 7.626 1.00 70.94 84 GLU A CA 1
ATOM 656 C C . GLU A 1 84 ? -29.261 -13.307 6.678 1.00 70.94 84 GLU A C 1
ATOM 658 O O . GLU A 1 84 ? -30.022 -13.296 5.710 1.00 70.94 84 GLU A O 1
ATOM 663 N N . VAL A 1 85 ? -28.468 -14.349 6.953 1.00 71.81 85 VAL A N 1
ATOM 664 C CA . VAL A 1 85 ? -28.515 -15.582 6.158 1.00 71.81 85 VAL A CA 1
ATOM 665 C C . VAL A 1 85 ? -29.910 -16.206 6.241 1.00 71.81 85 VAL A C 1
ATOM 667 O O . VAL A 1 85 ? -30.485 -16.566 5.216 1.00 71.81 85 VAL A O 1
ATOM 670 N N . ASP A 1 86 ? -30.499 -16.264 7.437 1.00 75.62 86 ASP A N 1
ATOM 671 C CA . ASP A 1 86 ? -31.830 -16.836 7.659 1.00 75.62 86 ASP A CA 1
ATOM 672 C C . ASP A 1 86 ? -32.960 -15.982 7.044 1.00 75.62 86 ASP A C 1
ATOM 674 O O . ASP A 1 86 ? -34.055 -16.495 6.796 1.00 75.62 86 ASP A O 1
ATOM 678 N N . ARG A 1 87 ? -32.707 -14.700 6.743 1.00 73.12 87 ARG A N 1
ATOM 679 C CA . ARG A 1 87 ? -33.632 -13.824 6.000 1.00 73.12 87 ARG A CA 1
ATOM 680 C C . ARG A 1 87 ? -33.600 -14.045 4.494 1.00 73.12 87 ARG A C 1
ATOM 682 O O . ARG A 1 87 ? -34.486 -13.526 3.808 1.00 73.12 87 ARG A O 1
ATOM 689 N N . VAL A 1 88 ? -32.610 -14.750 3.945 1.00 67.00 88 VAL A N 1
ATOM 690 C CA . VAL A 1 88 ? -32.596 -15.063 2.512 1.00 67.00 88 VAL A CA 1
ATOM 691 C C . VAL A 1 88 ? -33.761 -16.021 2.208 1.00 67.00 88 VAL A C 1
ATOM 693 O O . VAL A 1 88 ? -33.870 -17.065 2.853 1.00 67.00 88 VAL A O 1
ATOM 696 N N . PRO A 1 89 ? -34.680 -15.679 1.279 1.00 62.38 89 PRO A N 1
ATOM 697 C CA . PRO A 1 89 ? -35.880 -16.476 1.047 1.00 62.38 89 PRO A CA 1
ATOM 698 C C . PRO A 1 89 ? -35.521 -17.886 0.574 1.00 62.38 89 PRO A C 1
ATOM 700 O O . PRO A 1 89 ? -34.722 -18.050 -0.343 1.00 62.38 89 PRO A O 1
ATOM 703 N N . ARG A 1 90 ? -36.142 -18.904 1.175 1.00 56.97 90 ARG A N 1
ATOM 704 C CA . ARG A 1 90 ? -35.874 -20.326 0.877 1.00 56.97 90 ARG A CA 1
ATOM 705 C C . ARG A 1 90 ? -36.564 -20.848 -0.387 1.00 56.97 90 ARG A C 1
ATOM 707 O O . ARG A 1 90 ? -36.381 -21.996 -0.756 1.00 56.97 90 ARG A O 1
ATOM 714 N N . VAL A 1 91 ? -37.384 -20.025 -1.032 1.00 53.84 91 VAL A N 1
ATOM 715 C CA . VAL A 1 91 ? -38.167 -20.397 -2.216 1.00 53.84 91 VAL A CA 1
ATOM 716 C C . VAL A 1 91 ? -37.868 -19.386 -3.311 1.00 53.84 91 VAL A C 1
ATOM 718 O O . VAL A 1 91 ? -37.740 -18.206 -2.990 1.00 53.84 91 VAL A O 1
ATOM 721 N N . ASN A 1 92 ? -37.752 -19.846 -4.563 1.00 49.66 92 ASN A N 1
ATOM 722 C CA . ASN A 1 92 ? -37.547 -18.992 -5.735 1.00 49.66 92 ASN A CA 1
ATOM 723 C C . ASN A 1 92 ? -38.659 -17.937 -5.814 1.00 49.66 92 ASN A C 1
ATOM 725 O O . ASN A 1 92 ? -39.791 -18.242 -6.186 1.00 49.66 92 ASN A O 1
ATOM 729 N N . ASP A 1 93 ? -38.318 -16.702 -5.467 1.00 56.44 93 ASP A N 1
ATOM 730 C CA . ASP A 1 93 ? -39.114 -15.519 -5.766 1.00 56.44 93 ASP A CA 1
ATOM 731 C C . ASP A 1 93 ? -38.388 -14.763 -6.878 1.00 56.44 93 ASP A C 1
ATOM 733 O O . ASP A 1 93 ? -37.245 -14.339 -6.706 1.00 56.44 93 ASP A O 1
ATOM 737 N N . GLU A 1 94 ? -39.037 -14.604 -8.031 1.00 51.78 94 GLU A N 1
ATOM 738 C CA . GLU A 1 94 ? -38.488 -13.854 -9.169 1.00 51.78 94 GLU A CA 1
ATOM 739 C C . GLU A 1 94 ? -38.188 -12.384 -8.812 1.00 51.78 94 GLU A C 1
ATOM 741 O O . GLU A 1 94 ? -37.416 -11.727 -9.508 1.00 51.78 94 GLU A O 1
ATOM 746 N N . ASN A 1 95 ? -38.743 -11.871 -7.704 1.00 50.34 95 ASN A N 1
ATOM 747 C CA . ASN A 1 95 ? -38.484 -10.526 -7.186 1.00 50.34 95 ASN A CA 1
ATOM 748 C C . ASN A 1 95 ? -37.438 -10.479 -6.060 1.00 50.34 95 ASN A C 1
ATOM 750 O O . ASN A 1 95 ? -37.154 -9.399 -5.532 1.00 50.34 95 ASN A O 1
ATOM 754 N N . ALA A 1 96 ? -36.870 -11.612 -5.641 1.00 53.53 96 ALA A N 1
ATOM 755 C CA . ALA A 1 96 ? -35.894 -11.618 -4.562 1.00 53.53 96 ALA A CA 1
ATOM 756 C C . ALA A 1 96 ? -34.499 -11.211 -5.068 1.00 53.53 96 ALA A C 1
ATOM 758 O O . ALA A 1 96 ? -33.883 -11.844 -5.921 1.00 53.53 96 ALA A O 1
ATOM 759 N N . HIS A 1 97 ? -33.971 -10.131 -4.492 1.00 54.97 97 HIS A N 1
ATOM 760 C CA . HIS A 1 97 ? -32.627 -9.620 -4.765 1.00 54.97 97 HIS A CA 1
ATOM 761 C C . HIS A 1 97 ? -31.546 -10.449 -4.043 1.00 54.97 97 HIS A C 1
ATOM 763 O O . HIS A 1 97 ? -30.894 -9.966 -3.114 1.00 54.97 97 HIS A O 1
ATOM 769 N N . TYR A 1 98 ? -31.382 -11.716 -4.432 1.00 54.50 98 TYR A N 1
ATOM 770 C CA . TYR A 1 98 ? -30.438 -12.652 -3.805 1.00 54.50 98 TYR A CA 1
ATOM 771 C C . TYR A 1 98 ? -28.984 -12.165 -3.871 1.00 54.50 98 TYR A C 1
ATOM 773 O O . TYR A 1 98 ? -28.316 -12.146 -2.839 1.00 54.50 98 TYR A O 1
ATOM 781 N N . ASP A 1 99 ? -28.533 -11.674 -5.030 1.00 52.00 99 ASP A N 1
ATOM 782 C CA . ASP A 1 99 ? -27.198 -11.077 -5.197 1.00 52.00 99 ASP A CA 1
ATOM 783 C C . ASP A 1 99 ? -26.960 -9.898 -4.252 1.00 52.00 99 ASP A C 1
ATOM 785 O O . ASP A 1 99 ? -25.869 -9.741 -3.709 1.00 52.00 99 ASP A O 1
ATOM 789 N N . THR A 1 100 ? -27.974 -9.056 -4.038 1.00 50.94 100 THR A N 1
ATOM 790 C CA . THR A 1 100 ? -27.870 -7.886 -3.157 1.00 50.94 100 THR A CA 1
ATOM 791 C C . THR A 1 100 ? -27.765 -8.307 -1.697 1.00 50.94 100 THR A C 1
ATOM 793 O O . THR A 1 100 ? -26.946 -7.752 -0.980 1.00 50.94 100 THR A O 1
ATOM 796 N N . ARG A 1 101 ? -28.513 -9.329 -1.261 1.00 58.03 101 ARG A N 1
ATOM 797 C CA . ARG A 1 101 ? -28.443 -9.836 0.122 1.00 58.03 101 ARG A CA 1
ATOM 798 C C . ARG A 1 101 ? -27.164 -10.622 0.401 1.00 58.03 101 ARG A C 1
ATOM 800 O O . ARG A 1 101 ? -26.599 -10.488 1.482 1.00 58.03 101 ARG A O 1
ATOM 807 N N . LEU A 1 102 ? -26.695 -11.425 -0.557 1.00 53.75 102 LEU A N 1
ATOM 808 C CA . LEU A 1 102 ? -25.411 -12.118 -0.439 1.00 53.75 102 LEU A CA 1
ATOM 809 C C . LEU A 1 102 ? -24.262 -11.110 -0.400 1.00 53.75 102 LEU A C 1
ATOM 811 O O . LEU A 1 102 ? -23.370 -11.251 0.434 1.00 53.75 102 LEU A O 1
ATOM 815 N N . LYS A 1 103 ? -24.337 -10.054 -1.225 1.00 48.28 103 LYS A N 1
ATOM 816 C CA . LYS A 1 103 ? -23.469 -8.886 -1.088 1.00 48.28 103 LYS A CA 1
ATOM 817 C C . LYS A 1 103 ? -23.608 -8.302 0.312 1.00 48.28 103 LYS A C 1
ATOM 819 O O . LYS A 1 103 ? -22.636 -8.375 1.032 1.00 48.28 103 LYS A O 1
ATOM 824 N N . ASP A 1 104 ? -24.768 -7.854 0.782 1.00 50.03 104 ASP A N 1
ATOM 825 C CA . ASP A 1 104 ? -24.931 -7.272 2.131 1.00 50.03 104 ASP A CA 1
ATOM 826 C C . ASP A 1 104 ? -24.325 -8.134 3.261 1.00 50.03 104 ASP A C 1
ATOM 828 O O . ASP A 1 104 ? -23.739 -7.604 4.208 1.00 50.03 104 ASP A O 1
ATOM 832 N N . ILE A 1 105 ? -24.402 -9.466 3.149 1.00 54.50 105 ILE A N 1
ATOM 833 C CA . ILE A 1 105 ? -23.710 -10.405 4.042 1.00 54.50 105 ILE A CA 1
ATOM 834 C C . ILE A 1 105 ? -22.191 -10.304 3.856 1.00 54.50 105 ILE A C 1
ATOM 836 O O . ILE A 1 105 ? -21.507 -9.991 4.822 1.00 54.50 105 ILE A O 1
ATOM 840 N N . GLN A 1 106 ? -21.659 -10.486 2.644 1.00 47.19 106 GLN A N 1
ATOM 841 C CA . GLN A 1 106 ? -20.233 -10.318 2.301 1.00 47.19 106 GLN A CA 1
ATOM 842 C C . GLN A 1 106 ? -19.670 -8.926 2.656 1.00 47.19 106 GLN A C 1
ATOM 844 O O . GLN A 1 106 ? -18.487 -8.781 2.962 1.00 47.19 106 GLN A O 1
ATOM 849 N N . LEU A 1 107 ? -20.511 -7.897 2.627 1.00 42.03 107 LEU A N 1
ATOM 850 C CA . LEU A 1 107 ? -20.195 -6.495 2.871 1.00 42.03 107 LEU A CA 1
ATOM 851 C C . LEU A 1 107 ? -20.024 -6.194 4.363 1.00 42.03 107 LEU A C 1
ATOM 853 O O . LEU A 1 107 ? -19.131 -5.447 4.750 1.00 42.03 107 LEU A O 1
ATOM 857 N N . LYS A 1 108 ? -20.763 -6.888 5.237 1.00 47.25 108 LYS A N 1
ATOM 858 C CA . LYS A 1 108 ? -20.529 -6.843 6.693 1.00 47.25 108 LYS A CA 1
ATOM 859 C C . LYS A 1 108 ? -19.184 -7.466 7.119 1.00 47.25 108 LYS A C 1
ATOM 861 O O . LYS A 1 108 ? -18.818 -7.353 8.289 1.00 47.25 108 LYS A O 1
ATOM 866 N N . PHE A 1 109 ? -18.440 -8.093 6.198 1.00 49.38 109 PHE A N 1
ATOM 867 C CA . PHE A 1 109 ? -17.141 -8.731 6.448 1.00 49.38 109 PHE A CA 1
ATOM 868 C C . PHE A 1 109 ? -15.921 -7.884 6.052 1.00 49.38 109 PHE A C 1
ATOM 870 O O . PHE A 1 109 ? -14.797 -8.283 6.373 1.00 49.38 109 PHE A O 1
ATOM 877 N N . LYS A 1 110 ? -16.052 -6.730 5.376 1.00 52.66 110 LYS A N 1
ATOM 878 C CA . LYS A 1 110 ? -14.850 -6.003 4.933 1.00 52.66 110 LYS A CA 1
ATOM 879 C C . LYS A 1 110 ? -14.262 -5.099 6.013 1.00 52.66 110 LYS A C 1
ATOM 881 O O . LYS A 1 110 ? -14.624 -3.937 6.142 1.00 52.66 110 LYS A O 1
ATOM 886 N N . THR A 1 111 ? -13.321 -5.637 6.783 1.00 51.84 111 THR A N 1
ATOM 887 C CA . THR A 1 111 ? -12.519 -4.874 7.750 1.00 51.84 111 THR A CA 1
ATOM 888 C C . THR A 1 111 ? -11.127 -4.645 7.179 1.00 51.84 111 THR A C 1
ATOM 890 O O . THR A 1 111 ? -10.491 -5.588 6.694 1.00 51.84 111 THR A O 1
ATOM 893 N N . VAL A 1 112 ? -10.662 -3.395 7.237 1.00 57.81 112 VAL A N 1
ATOM 894 C CA . VAL A 1 112 ? -9.351 -2.999 6.719 1.00 57.81 112 VAL A CA 1
ATOM 895 C C . VAL A 1 112 ? -8.367 -2.799 7.860 1.00 57.81 112 VAL A C 1
ATOM 897 O O . VAL A 1 112 ? -8.655 -2.094 8.831 1.00 57.81 112 VAL A O 1
ATOM 900 N N . SER A 1 113 ? -7.174 -3.363 7.702 1.00 51.12 113 SER A N 1
ATOM 901 C CA . SER A 1 113 ? -6.009 -2.976 8.490 1.00 51.12 113 SER A CA 1
ATOM 902 C C . SER A 1 113 ? -4.954 -2.288 7.631 1.00 51.12 113 SER A C 1
ATOM 904 O O . SER A 1 113 ? -4.778 -2.633 6.463 1.00 51.12 113 SER A O 1
ATOM 906 N N . ALA A 1 114 ? -4.241 -1.308 8.191 1.00 57.56 114 ALA A N 1
ATOM 907 C CA . ALA A 1 114 ? -3.134 -0.645 7.502 1.00 57.56 114 ALA A CA 1
ATOM 908 C C . ALA A 1 114 ? -1.933 -0.391 8.414 1.00 57.56 114 ALA A C 1
ATOM 910 O O . ALA A 1 114 ? -2.074 -0.150 9.601 1.00 57.56 114 ALA A O 1
ATOM 911 N N . MET A 1 115 ? -0.726 -0.408 7.856 1.00 67.31 115 MET A N 1
ATOM 912 C CA . MET A 1 115 ? 0.513 -0.253 8.642 1.00 67.31 115 MET A CA 1
ATOM 913 C C . MET A 1 115 ? 1.214 1.096 8.413 1.00 67.31 115 MET A C 1
ATOM 915 O O . MET A 1 115 ? 2.356 1.290 8.817 1.00 67.31 115 MET A O 1
ATOM 919 N N . GLY A 1 116 ? 0.545 2.047 7.748 1.00 75.88 116 GLY A N 1
ATOM 920 C CA . GLY A 1 116 ? 1.141 3.322 7.339 1.00 75.88 116 GLY A CA 1
ATOM 921 C C . GLY A 1 116 ? 0.149 4.476 7.387 1.00 75.88 116 GLY A C 1
ATOM 922 O O . GLY A 1 116 ? -0.959 4.376 6.864 1.00 75.88 116 GLY A O 1
ATOM 923 N N . SER A 1 117 ? 0.572 5.595 7.981 1.00 84.69 117 SER A N 1
ATOM 924 C CA . SER A 1 117 ? -0.288 6.743 8.310 1.00 84.69 117 SER A CA 1
ATOM 925 C C . SER A 1 117 ? -0.990 7.364 7.098 1.00 84.69 117 SER A C 1
ATOM 927 O O . SER A 1 117 ? -2.183 7.646 7.160 1.00 84.69 117 SER A O 1
ATOM 929 N N . THR A 1 118 ? -0.285 7.559 5.979 1.00 89.94 118 THR A N 1
ATOM 930 C CA . THR A 1 118 ? -0.875 8.157 4.766 1.00 89.94 118 THR A CA 1
ATOM 931 C C . THR A 1 118 ? -1.906 7.230 4.118 1.00 89.94 118 THR A C 1
ATOM 933 O O . THR A 1 118 ? -2.989 7.685 3.754 1.00 89.94 118 THR A O 1
ATOM 936 N N . ALA A 1 119 ? -1.610 5.928 4.031 1.00 92.62 119 ALA A N 1
ATOM 937 C CA . ALA A 1 119 ? -2.559 4.932 3.531 1.00 92.62 119 ALA A CA 1
ATOM 938 C C . ALA A 1 119 ? -3.798 4.860 4.435 1.00 92.62 119 ALA A C 1
ATOM 940 O O . ALA A 1 119 ? -4.921 4.951 3.949 1.00 92.62 119 ALA A O 1
ATOM 941 N N . ALA A 1 120 ? -3.596 4.810 5.754 1.00 94.00 120 ALA A N 1
ATOM 942 C CA . ALA A 1 120 ? -4.676 4.826 6.734 1.00 94.00 120 ALA A CA 1
ATOM 943 C C . ALA A 1 120 ? -5.542 6.090 6.644 1.00 94.00 120 ALA A C 1
ATOM 945 O O . ALA A 1 120 ? -6.758 6.008 6.784 1.00 94.00 120 ALA A O 1
ATOM 946 N N . ARG A 1 121 ? -4.947 7.259 6.361 1.00 95.00 121 ARG A N 1
ATOM 947 C CA . ARG A 1 121 ? -5.696 8.506 6.146 1.00 95.00 121 ARG A CA 1
ATOM 948 C C . ARG A 1 121 ? -6.604 8.428 4.918 1.00 95.00 121 ARG A C 1
ATOM 950 O O . ARG A 1 121 ? -7.736 8.892 5.000 1.00 95.00 121 ARG A O 1
ATOM 957 N N . ILE A 1 122 ? -6.127 7.877 3.801 1.00 96.06 122 ILE A N 1
ATOM 958 C CA . ILE A 1 122 ? -6.943 7.687 2.590 1.00 96.06 122 ILE A CA 1
ATOM 959 C C . ILE A 1 122 ? -8.072 6.692 2.871 1.00 96.06 122 ILE A C 1
ATOM 961 O O . ILE A 1 122 ? -9.243 7.028 2.713 1.00 96.06 122 ILE A O 1
ATOM 965 N N . ILE A 1 123 ? -7.713 5.502 3.351 1.00 96.69 123 ILE A N 1
ATOM 966 C CA . ILE A 1 123 ? -8.648 4.399 3.586 1.00 96.69 123 ILE A CA 1
ATOM 967 C C . ILE A 1 123 ? -9.702 4.813 4.608 1.00 96.69 123 ILE A C 1
ATOM 969 O O . ILE A 1 123 ? -10.886 4.676 4.334 1.00 96.69 123 ILE A O 1
ATOM 973 N N . GLY A 1 124 ? -9.296 5.405 5.735 1.00 95.81 124 GLY A N 1
ATOM 974 C CA . GLY A 1 124 ? -10.211 5.876 6.775 1.00 95.81 124 GLY A CA 1
ATOM 975 C C . GLY A 1 124 ? -11.255 6.866 6.253 1.00 95.81 124 GLY A C 1
ATOM 976 O O . GLY A 1 124 ? -12.409 6.798 6.657 1.00 95.81 124 GLY A O 1
ATOM 977 N N . LYS A 1 125 ? -10.900 7.744 5.304 1.00 94.94 125 LYS A N 1
ATOM 978 C CA . LYS A 1 125 ? -11.872 8.645 4.657 1.00 94.94 125 LYS A CA 1
ATOM 979 C C . LYS A 1 125 ? -12.780 7.935 3.655 1.00 94.94 125 LYS A C 1
ATOM 981 O O . LYS A 1 125 ? -13.904 8.383 3.436 1.00 94.94 125 LYS A O 1
ATOM 986 N N . ASN A 1 126 ? -12.263 6.914 2.979 1.00 94.50 126 ASN A N 1
ATOM 987 C CA . ASN A 1 126 ? -12.981 6.214 1.923 1.00 94.50 126 ASN A CA 1
ATOM 988 C C . ASN A 1 126 ? -13.981 5.211 2.494 1.00 94.50 126 ASN A C 1
ATOM 990 O O . ASN A 1 126 ? -15.124 5.229 2.052 1.00 94.50 126 ASN A O 1
ATOM 994 N N . VAL A 1 127 ? -13.613 4.422 3.511 1.00 90.31 127 VAL A N 1
ATOM 995 C CA . VAL A 1 127 ? -14.525 3.430 4.114 1.00 90.31 127 VAL A CA 1
ATOM 996 C C . VAL A 1 127 ? -15.805 4.070 4.654 1.00 90.31 127 VAL A C 1
ATOM 998 O O . VAL A 1 127 ? -16.873 3.530 4.435 1.00 90.31 127 VAL A O 1
ATOM 1001 N N . GLN A 1 128 ? -15.739 5.302 5.173 1.00 88.44 128 GLN A N 1
ATOM 1002 C CA . GLN A 1 128 ? -16.919 6.070 5.611 1.00 88.44 128 GLN A CA 1
ATOM 1003 C C . GLN A 1 128 ? -17.945 6.359 4.499 1.00 88.44 128 GLN A C 1
ATOM 1005 O O . GLN A 1 128 ? -19.064 6.789 4.772 1.00 88.44 128 GLN A O 1
ATOM 1010 N N . LYS A 1 129 ? -17.547 6.219 3.231 1.00 87.38 129 LYS A N 1
ATOM 1011 C CA . LYS A 1 129 ? -18.393 6.434 2.047 1.00 87.38 129 LYS A CA 1
ATOM 1012 C C . LYS A 1 129 ? -18.748 5.126 1.347 1.00 87.38 129 LYS A C 1
ATOM 1014 O O . LYS A 1 129 ? -19.548 5.143 0.414 1.00 87.38 129 LYS A O 1
ATOM 1019 N N . LEU A 1 130 ? -18.124 4.022 1.745 1.00 79.12 130 LEU A N 1
ATOM 1020 C CA . LEU A 1 130 ? -18.332 2.708 1.167 1.00 79.12 130 LEU A CA 1
ATOM 1021 C C . LEU A 1 130 ? -19.212 1.924 2.138 1.00 79.12 130 LEU A C 1
ATOM 1023 O O . LEU A 1 130 ? -18.740 1.493 3.182 1.00 79.12 130 LEU A O 1
ATOM 1027 N N . ALA A 1 131 ? -20.480 1.711 1.778 1.00 68.81 131 ALA A N 1
ATOM 1028 C CA . ALA A 1 131 ? -21.424 0.918 2.583 1.00 68.81 131 ALA A CA 1
ATOM 1029 C C . ALA A 1 131 ? -20.922 -0.514 2.870 1.00 68.81 131 ALA A C 1
ATOM 1031 O O . ALA A 1 131 ? -21.366 -1.184 3.798 1.00 68.81 131 ALA A O 1
ATOM 1032 N N . ASP A 1 132 ? -19.972 -0.934 2.048 1.00 71.50 132 ASP A N 1
ATOM 1033 C CA . ASP A 1 132 ? -19.412 -2.258 1.905 1.00 71.50 132 ASP A CA 1
ATOM 1034 C C . ASP A 1 132 ? -18.289 -2.581 2.902 1.00 71.50 132 ASP A C 1
ATOM 1036 O O . ASP A 1 132 ? -17.744 -3.681 2.839 1.00 71.50 132 ASP A O 1
ATOM 1040 N N . PHE A 1 133 ? -17.896 -1.628 3.757 1.00 77.88 133 PHE A N 1
ATOM 1041 C CA . PHE A 1 133 ? -16.763 -1.737 4.679 1.00 77.88 133 PHE A CA 1
ATOM 1042 C C . PHE A 1 133 ? -17.137 -1.338 6.111 1.00 77.88 133 PHE A C 1
ATOM 1044 O O . PHE A 1 133 ? -17.967 -0.459 6.328 1.00 77.88 133 PHE A O 1
ATOM 1051 N N . ASP A 1 134 ? -16.487 -1.955 7.107 1.00 83.38 134 ASP A N 1
ATOM 1052 C CA . ASP A 1 134 ? -16.533 -1.442 8.481 1.00 83.38 134 ASP A CA 1
ATOM 1053 C C . ASP A 1 134 ? -15.867 -0.063 8.507 1.00 83.38 134 ASP A C 1
ATOM 1055 O O . ASP A 1 134 ? -14.761 0.123 7.988 1.00 83.38 134 ASP A O 1
ATOM 1059 N N . ASP A 1 135 ? -16.533 0.900 9.144 1.00 86.12 135 ASP A N 1
ATOM 1060 C CA . ASP A 1 135 ? -15.996 2.247 9.298 1.00 86.12 135 ASP A CA 1
ATOM 1061 C C . ASP A 1 135 ? -14.648 2.235 10.028 1.00 86.12 135 ASP A C 1
ATOM 1063 O O . ASP A 1 135 ? -13.815 3.103 9.797 1.00 86.12 135 ASP A O 1
ATOM 1067 N N . THR A 1 136 ? -14.403 1.274 10.918 1.00 91.50 136 THR A N 1
ATOM 1068 C CA . THR A 1 136 ? -13.190 1.220 11.735 1.00 91.50 136 THR A CA 1
ATOM 1069 C C . THR A 1 136 ? -12.008 0.677 10.938 1.00 91.50 136 THR A C 1
ATOM 1071 O O . THR A 1 136 ? -12.004 -0.478 10.514 1.00 91.50 136 THR A O 1
ATOM 1074 N N . VAL A 1 137 ? -10.938 1.467 10.838 1.00 94.44 137 VAL A N 1
ATOM 1075 C CA . VAL A 1 137 ? -9.660 1.033 10.258 1.00 94.44 137 VAL A CA 1
ATOM 1076 C C . VAL A 1 137 ? -8.646 0.854 11.378 1.00 94.44 137 VAL A C 1
ATOM 1078 O O . VAL A 1 137 ? -8.184 1.831 11.972 1.00 94.44 137 VAL A O 1
ATOM 1081 N N . LYS A 1 138 ? -8.272 -0.393 11.671 1.00 95.12 138 LYS A N 1
ATOM 1082 C CA . LYS A 1 138 ? -7.206 -0.677 12.640 1.00 95.12 138 LYS A CA 1
ATOM 1083 C C . LYS A 1 138 ? -5.847 -0.442 11.984 1.00 95.12 138 LYS A C 1
ATOM 1085 O O . LYS A 1 138 ? -5.609 -0.890 10.864 1.00 95.12 138 LYS A O 1
ATOM 1090 N N . ILE A 1 139 ? -4.933 0.225 12.677 1.00 95.62 139 ILE A N 1
ATOM 1091 C CA . ILE A 1 139 ? -3.551 0.360 12.227 1.00 95.62 139 ILE A CA 1
ATOM 1092 C C . ILE A 1 139 ? -2.588 -0.238 13.230 1.00 95.62 139 ILE A C 1
ATOM 1094 O O . ILE A 1 139 ? -2.647 0.076 14.418 1.00 95.62 139 ILE A O 1
ATOM 1098 N N . TRP A 1 140 ? -1.688 -1.088 12.741 1.00 95.94 140 TRP A N 1
ATOM 1099 C CA . TRP A 1 140 ? -0.605 -1.587 13.572 1.00 95.94 140 TRP A CA 1
ATOM 1100 C C . TRP A 1 140 ? 0.454 -0.502 13.730 1.00 95.94 140 TRP A C 1
ATOM 1102 O O . TRP A 1 140 ? 0.947 0.050 12.742 1.00 95.94 140 TRP A O 1
ATOM 1112 N N . VAL A 1 141 ? 0.798 -0.198 14.977 1.00 93.12 141 VAL A N 1
ATOM 1113 C CA . VAL A 1 141 ? 1.846 0.758 15.325 1.00 93.12 141 VAL A CA 1
ATOM 1114 C C . VAL A 1 141 ? 2.824 0.049 16.242 1.0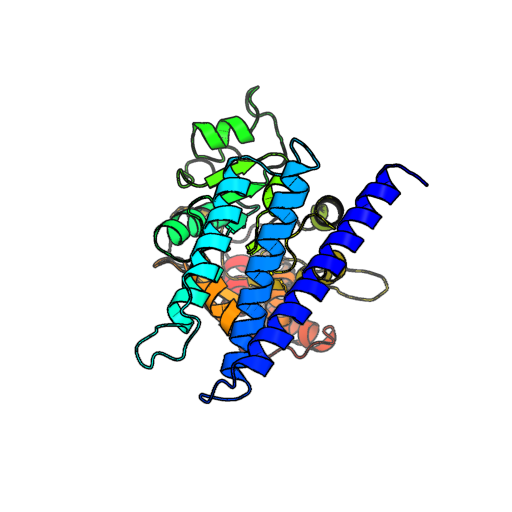0 93.12 141 VAL A C 1
ATOM 1116 O O . VAL A 1 141 ? 2.475 -0.298 17.365 1.00 93.12 141 VAL A O 1
ATOM 1119 N N . TYR A 1 142 ? 4.057 -0.151 15.774 1.00 89.62 142 TYR A N 1
ATOM 1120 C CA . TYR A 1 142 ? 5.125 -0.615 16.653 1.00 89.62 142 TYR A CA 1
ATOM 1121 C C . TYR A 1 142 ? 5.240 0.343 17.842 1.00 89.62 142 TYR A C 1
ATOM 1123 O O . TYR A 1 142 ? 5.348 1.556 17.651 1.00 89.62 142 TYR A O 1
ATOM 1131 N N . GLU A 1 143 ? 5.152 -0.196 19.057 1.00 93.75 143 GLU A N 1
ATOM 1132 C CA . GLU A 1 143 ? 5.005 0.643 20.239 1.00 93.75 143 GLU A CA 1
ATOM 1133 C C . GLU A 1 143 ? 6.298 1.408 20.530 1.00 93.75 143 GLU A C 1
ATOM 1135 O O . GLU A 1 143 ? 7.380 0.835 20.673 1.00 93.75 143 GLU A O 1
ATOM 1140 N N . GLU A 1 144 ? 6.168 2.724 20.653 1.00 92.88 144 GLU A N 1
ATOM 1141 C CA . GLU A 1 144 ? 7.278 3.628 20.921 1.00 92.88 144 GLU A CA 1
ATOM 1142 C C . GLU A 1 144 ? 6.882 4.667 21.962 1.00 92.88 144 GLU A C 1
ATOM 1144 O O . GLU A 1 144 ? 5.728 5.080 22.045 1.00 92.88 144 GLU A O 1
ATOM 1149 N N . MET A 1 145 ? 7.862 5.144 22.728 1.00 96.44 145 MET A N 1
ATOM 1150 C CA . MET A 1 145 ? 7.654 6.228 23.684 1.00 96.44 145 MET A CA 1
ATOM 1151 C C . MET A 1 145 ? 7.995 7.571 23.035 1.00 96.44 145 MET A C 1
ATOM 1153 O O . MET A 1 145 ? 9.141 7.810 22.654 1.00 96.44 145 MET A O 1
ATOM 1157 N N . VAL A 1 146 ? 7.022 8.479 22.954 1.00 94.25 146 VAL A N 1
ATOM 1158 C CA . VAL A 1 146 ? 7.208 9.859 22.485 1.00 94.25 146 VAL A CA 1
ATOM 1159 C C . VAL A 1 146 ? 6.844 10.803 23.622 1.00 94.25 146 VAL A C 1
ATOM 1161 O O . VAL A 1 146 ? 5.707 10.831 24.082 1.00 94.25 146 VAL A O 1
ATOM 1164 N N . ASN A 1 147 ? 7.823 11.571 24.107 1.00 92.94 147 ASN A N 1
ATOM 1165 C CA . ASN A 1 147 ? 7.653 12.489 25.242 1.00 92.94 147 ASN A CA 1
ATOM 1166 C C . ASN A 1 147 ? 7.030 11.818 26.487 1.00 92.94 147 ASN A C 1
ATOM 1168 O O . ASN A 1 147 ? 6.204 12.413 27.174 1.00 92.94 147 ASN A O 1
ATOM 1172 N N . GLY A 1 148 ? 7.406 10.563 26.764 1.00 95.00 148 GLY A N 1
ATOM 1173 C CA . GLY A 1 148 ? 6.923 9.805 27.924 1.00 95.00 148 GLY A CA 1
ATOM 1174 C C . GLY A 1 148 ? 5.527 9.186 27.776 1.00 95.00 148 GLY A C 1
ATOM 1175 O O . GLY A 1 148 ? 5.035 8.605 28.737 1.00 95.00 148 GLY A O 1
ATOM 1176 N N . GLN A 1 149 ? 4.906 9.261 26.597 1.00 96.25 149 GLN A N 1
ATOM 1177 C CA . GLN A 1 149 ? 3.619 8.625 26.290 1.00 96.25 149 GLN A CA 1
ATOM 1178 C C . GLN A 1 149 ? 3.787 7.577 25.186 1.00 96.25 149 GLN A C 1
ATOM 1180 O O . GLN A 1 149 ? 4.650 7.731 24.319 1.00 96.25 149 GLN A O 1
ATOM 1185 N N . LYS A 1 150 ? 2.961 6.526 25.208 1.00 97.81 150 LYS A N 1
ATOM 1186 C CA . LYS A 1 150 ? 2.904 5.538 24.125 1.00 97.81 150 LYS A CA 1
ATOM 1187 C C . LYS A 1 150 ? 2.421 6.198 22.838 1.00 97.81 150 LYS A C 1
ATOM 1189 O O . LYS A 1 150 ? 1.485 6.999 22.857 1.00 97.81 150 LYS A O 1
ATOM 1194 N N . LEU A 1 151 ? 3.053 5.875 21.716 1.00 96.38 151 LEU A N 1
ATOM 1195 C CA . LEU A 1 151 ? 2.704 6.452 20.422 1.00 96.38 151 LEU A CA 1
ATOM 1196 C C . LEU A 1 151 ? 1.275 6.072 20.012 1.00 96.38 151 LEU A C 1
ATOM 1198 O O . LEU A 1 151 ? 0.563 6.916 19.471 1.00 96.38 151 LEU A O 1
ATOM 1202 N N . THR A 1 152 ? 0.837 4.850 20.320 1.00 97.19 152 THR A N 1
ATOM 1203 C CA . THR A 1 152 ? -0.550 4.400 20.116 1.00 97.19 152 THR A CA 1
ATOM 1204 C C . THR A 1 152 ? -1.557 5.282 20.858 1.00 97.19 152 THR A C 1
ATOM 1206 O O . THR A 1 152 ? -2.500 5.782 20.242 1.00 97.19 152 THR A O 1
ATOM 1209 N N . ASP A 1 153 ? -1.315 5.567 22.141 1.00 98.00 153 ASP A N 1
ATOM 1210 C CA . ASP A 1 153 ? -2.159 6.447 22.963 1.00 98.00 153 ASP A CA 1
ATOM 1211 C C . ASP A 1 153 ? -2.215 7.871 22.390 1.00 98.00 153 ASP A C 1
ATOM 1213 O O . ASP A 1 153 ? -3.289 8.471 22.296 1.00 98.00 153 ASP A O 1
ATOM 1217 N N . ILE A 1 154 ? -1.072 8.414 21.951 1.00 97.69 154 ILE A N 1
ATOM 1218 C CA . ILE A 1 154 ? -1.015 9.737 21.313 1.00 97.69 154 ILE A CA 1
ATOM 1219 C C . ILE A 1 154 ? -1.844 9.749 20.028 1.00 97.69 154 ILE A C 1
ATOM 1221 O O . ILE A 1 154 ? -2.612 10.690 19.813 1.00 97.69 154 ILE A O 1
ATOM 1225 N N . ILE A 1 155 ? -1.689 8.731 19.177 1.00 97.62 155 ILE A N 1
ATOM 1226 C CA . ILE A 1 155 ? -2.418 8.637 17.911 1.00 97.62 155 ILE A CA 1
ATOM 1227 C C . ILE A 1 155 ? -3.917 8.546 18.177 1.00 97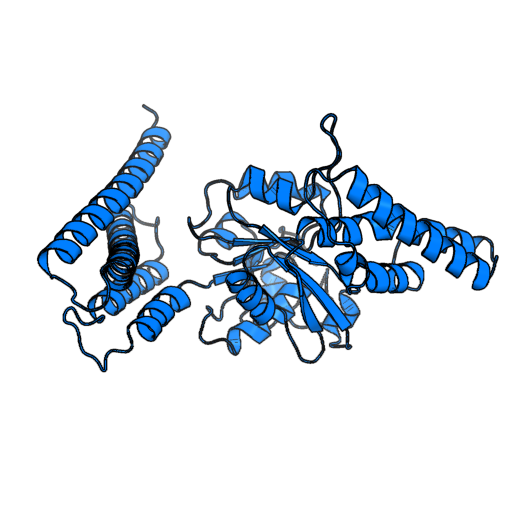.62 155 ILE A C 1
ATOM 1229 O O . ILE A 1 155 ? -4.666 9.302 17.570 1.00 97.62 155 ILE A O 1
ATOM 1233 N N . ASN A 1 156 ? -4.356 7.693 19.101 1.00 97.94 156 ASN A N 1
ATOM 1234 C CA . ASN A 1 156 ? -5.775 7.521 19.407 1.00 97.94 156 ASN A CA 1
ATOM 1235 C C . ASN A 1 156 ? -6.397 8.767 20.055 1.00 97.94 156 ASN A C 1
ATOM 1237 O O . ASN A 1 156 ? -7.545 9.090 19.774 1.00 97.94 156 ASN A O 1
ATOM 1241 N N . ALA A 1 157 ? -5.647 9.505 20.880 1.00 97.44 157 ALA A N 1
ATOM 1242 C CA . ALA A 1 157 ? -6.150 10.716 21.530 1.00 97.44 157 ALA A CA 1
ATOM 1243 C C . ALA A 1 157 ? -6.143 11.949 20.612 1.00 97.44 157 ALA A C 1
ATOM 1245 O O . ALA A 1 157 ? -7.033 12.795 20.688 1.00 97.44 157 ALA A O 1
ATOM 1246 N N . LYS A 1 158 ? -5.113 12.098 19.769 1.00 97.00 158 LYS A N 1
ATOM 1247 C CA . LYS A 1 158 ? -4.916 13.295 18.928 1.00 97.00 158 LYS A CA 1
ATOM 1248 C C . LYS A 1 158 ? -5.321 13.093 17.473 1.00 97.00 158 LYS A C 1
ATOM 1250 O O . LYS A 1 158 ? -5.280 14.072 16.719 1.00 97.00 158 LYS A O 1
ATOM 1255 N N . HIS A 1 159 ? -5.643 11.858 17.088 1.00 97.75 159 HIS A N 1
ATOM 1256 C CA . HIS A 1 159 ? -5.791 11.406 15.707 1.00 97.75 159 HIS A CA 1
ATOM 1257 C C . HIS A 1 159 ? -4.653 11.929 14.835 1.00 97.75 159 HIS A C 1
ATOM 1259 O O . HIS A 1 159 ? -4.872 12.614 13.846 1.00 97.75 159 HIS A O 1
ATOM 1265 N N . GLU A 1 160 ? -3.411 11.701 15.253 1.00 96.50 160 GLU A N 1
ATOM 1266 C CA . GLU A 1 160 ? -2.225 12.201 14.559 1.00 96.50 160 GLU A CA 1
ATOM 1267 C C . GLU A 1 160 ? -1.009 11.349 14.905 1.00 96.50 160 GLU A C 1
ATOM 1269 O O . GLU A 1 160 ? -0.667 11.182 16.077 1.00 96.50 160 GLU A O 1
ATOM 1274 N N . ASN A 1 161 ? -0.311 10.860 13.882 1.00 94.94 161 ASN A N 1
ATOM 1275 C CA . ASN A 1 161 ? 0.991 10.237 14.070 1.00 94.94 161 ASN A CA 1
ATOM 1276 C C . ASN A 1 161 ? 2.073 11.321 14.106 1.00 94.94 161 ASN A C 1
ATOM 1278 O O . ASN A 1 161 ? 2.730 11.600 13.105 1.00 94.94 161 ASN A O 1
ATOM 1282 N N . VAL A 1 162 ? 2.249 11.921 15.284 1.00 94.56 162 VAL A N 1
ATOM 1283 C CA . VAL A 1 162 ? 3.142 13.072 15.520 1.00 94.56 162 VAL A CA 1
ATOM 1284 C C . VAL A 1 162 ? 4.610 12.818 15.160 1.00 94.56 162 VAL A C 1
ATOM 1286 O O . VAL A 1 162 ? 5.373 13.768 15.019 1.00 94.56 162 VAL A O 1
ATOM 1289 N N . LYS A 1 163 ? 5.021 11.551 15.030 1.00 92.19 163 LYS A N 1
ATOM 1290 C CA . LYS A 1 163 ? 6.393 11.169 14.690 1.00 92.19 163 LYS A CA 1
ATOM 1291 C C . LYS A 1 163 ? 6.588 10.963 13.189 1.00 92.19 163 LYS A C 1
ATOM 1293 O O . LYS A 1 163 ? 7.581 11.428 12.638 1.00 92.19 163 LYS A O 1
ATOM 1298 N N . TYR A 1 164 ? 5.663 10.257 12.539 1.00 89.38 164 TYR A N 1
ATOM 1299 C CA . TYR A 1 164 ? 5.838 9.794 11.157 1.00 89.38 164 TYR A CA 1
ATOM 1300 C C . TYR A 1 164 ? 5.008 10.559 10.120 1.00 89.38 164 TYR A C 1
ATOM 1302 O O . TYR A 1 164 ? 5.282 10.437 8.930 1.00 89.38 164 TYR A O 1
ATOM 1310 N N . LEU A 1 165 ? 4.006 11.332 10.546 1.00 92.25 165 LEU A N 1
ATOM 1311 C CA . LEU A 1 165 ? 3.219 12.212 9.680 1.00 92.25 165 LEU A CA 1
ATOM 1312 C C . LEU A 1 165 ? 2.773 13.477 10.450 1.00 92.25 165 LEU A C 1
ATOM 1314 O O . LEU A 1 165 ? 1.573 13.692 10.648 1.00 92.25 165 LEU A O 1
ATOM 1318 N N . PRO A 1 166 ? 3.727 14.288 10.948 1.00 93.12 166 PRO A N 1
ATOM 1319 C CA . PRO A 1 166 ? 3.424 15.444 11.790 1.00 93.12 166 PRO A CA 1
ATOM 1320 C C . PRO A 1 166 ? 2.575 16.481 11.046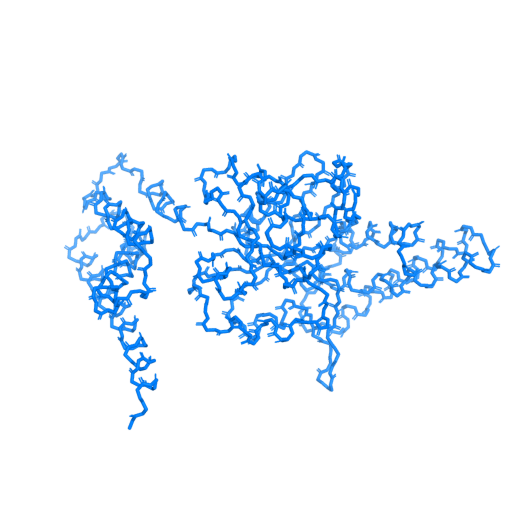 1.00 93.12 166 PRO A C 1
ATOM 1322 O O . PRO A 1 166 ? 2.811 16.756 9.873 1.00 93.12 166 PRO A O 1
ATOM 1325 N N . GLY A 1 167 ? 1.599 17.080 11.733 1.00 94.50 167 GLY A N 1
ATOM 1326 C CA . GLY A 1 167 ? 0.746 18.138 11.183 1.00 94.50 167 GLY A CA 1
ATOM 1327 C C . GLY A 1 167 ? -0.458 17.649 10.371 1.00 94.50 167 GLY A C 1
ATOM 1328 O O . GLY A 1 167 ? -1.313 18.460 10.014 1.00 94.50 167 GLY A O 1
ATOM 1329 N N . HIS A 1 168 ? -0.591 16.341 10.128 1.00 94.12 168 HIS A N 1
ATOM 1330 C CA . HIS A 1 168 ? -1.720 15.774 9.387 1.00 94.12 168 HIS A CA 1
ATOM 1331 C C . HIS A 1 168 ? -2.586 14.882 10.276 1.00 94.12 168 HIS A C 1
ATOM 1333 O O . HIS A 1 168 ? -2.138 13.869 10.812 1.00 94.12 168 HIS A O 1
ATOM 1339 N N . LYS A 1 169 ? -3.875 15.220 10.378 1.00 96.00 169 LYS A N 1
ATOM 1340 C CA . LYS A 1 169 ? -4.836 14.414 11.139 1.00 96.00 169 LYS A CA 1
ATOM 1341 C C . LYS A 1 169 ? -5.154 13.083 10.460 1.00 96.00 169 LYS A C 1
ATOM 1343 O O . LYS A 1 169 ? -5.344 13.014 9.251 1.00 96.00 169 LYS A O 1
ATOM 1348 N N . LEU A 1 170 ? -5.259 12.015 11.225 1.00 96.56 170 LEU A N 1
ATOM 1349 C CA . LEU A 1 170 ? -5.914 10.791 10.797 1.00 96.56 170 LEU A CA 1
ATOM 1350 C C . LEU A 1 170 ? -7.434 10.960 10.978 1.00 96.56 170 LEU A C 1
ATOM 1352 O O . LEU A 1 170 ? -7.867 11.720 11.846 1.00 96.56 170 LEU A O 1
ATOM 1356 N N . PRO A 1 171 ? -8.262 10.308 10.152 1.00 97.00 171 PRO A N 1
ATOM 1357 C CA . PRO A 1 171 ? -9.697 10.209 10.400 1.00 97.00 171 PRO A CA 1
ATOM 1358 C C . PRO A 1 171 ? -9.993 9.593 11.778 1.00 97.00 171 PRO A C 1
ATOM 1360 O O . PRO A 1 171 ? -9.232 8.754 12.259 1.00 97.00 171 PRO A O 1
ATOM 1363 N N . SER A 1 172 ? -11.092 9.997 12.423 1.00 96.31 172 SER A N 1
ATOM 1364 C CA . SER A 1 172 ? -11.422 9.567 13.795 1.00 96.31 172 SER A CA 1
ATOM 1365 C C . SER A 1 172 ? -11.734 8.074 13.926 1.00 96.31 172 SER A C 1
ATOM 1367 O O . SER A 1 172 ? -11.654 7.509 15.011 1.00 96.31 172 SER A O 1
ATOM 1369 N N . ASN A 1 173 ? -12.078 7.438 12.811 1.00 94.88 173 ASN A N 1
ATOM 1370 C CA . ASN A 1 173 ? -12.321 6.008 12.672 1.00 94.88 173 ASN A CA 1
ATOM 1371 C C . ASN A 1 173 ? -11.037 5.182 12.460 1.00 94.88 173 ASN A C 1
ATOM 1373 O O . ASN A 1 173 ? -11.115 3.961 12.339 1.00 94.88 173 ASN A O 1
ATOM 1377 N N . VAL A 1 174 ? -9.862 5.819 12.419 1.00 97.12 174 VAL A N 1
ATOM 1378 C CA . VAL A 1 174 ? -8.567 5.128 12.416 1.00 97.12 174 VAL A CA 1
ATOM 1379 C C . VAL A 1 174 ? -8.115 4.891 13.855 1.00 97.12 174 VAL A C 1
ATOM 1381 O O . VAL A 1 174 ? -7.949 5.844 14.617 1.00 97.12 174 VAL A O 1
ATOM 1384 N N . VAL A 1 175 ? -7.880 3.626 14.207 1.00 96.88 175 VAL A N 1
ATOM 1385 C CA . VAL A 1 175 ? -7.526 3.189 15.566 1.00 96.88 175 VAL A CA 1
ATOM 1386 C C . VAL A 1 175 ? -6.134 2.567 15.569 1.00 96.88 175 VAL A C 1
ATOM 1388 O O . VAL A 1 175 ? -5.906 1.556 14.911 1.00 96.88 175 VAL A O 1
ATOM 1391 N N . ALA A 1 176 ? -5.202 3.155 16.315 1.00 96.56 176 ALA A N 1
ATOM 1392 C CA . ALA A 1 176 ? -3.860 2.621 16.511 1.00 96.56 176 ALA A CA 1
ATOM 1393 C C . ALA A 1 176 ? -3.845 1.505 17.557 1.00 96.56 176 ALA A C 1
ATOM 1395 O O . ALA A 1 176 ? -4.336 1.681 18.672 1.00 96.56 176 ALA A O 1
ATOM 1396 N N . VAL A 1 177 ? -3.236 0.380 17.197 1.00 95.44 177 VAL A N 1
ATOM 1397 C CA . VAL A 1 177 ? -3.162 -0.835 18.009 1.00 95.44 177 VAL A CA 1
ATOM 1398 C C . VAL A 1 177 ? -1.708 -1.336 18.016 1.00 95.44 177 VAL A C 1
ATOM 1400 O O . VAL A 1 177 ? -1.099 -1.434 16.945 1.00 95.44 177 VAL A O 1
ATOM 1403 N N . PRO A 1 178 ? -1.114 -1.630 19.191 1.00 94.50 178 PRO A N 1
ATOM 1404 C CA . PRO A 1 178 ? 0.284 -2.061 19.280 1.00 94.50 178 PRO A CA 1
ATOM 1405 C C . PRO A 1 178 ? 0.497 -3.531 18.899 1.00 94.50 178 PRO A C 1
ATOM 1407 O O . PRO A 1 178 ? 1.585 -3.912 18.461 1.00 94.50 178 PRO A O 1
ATOM 1410 N N . ASP A 1 179 ? -0.536 -4.355 19.064 1.00 92.81 179 ASP A N 1
ATOM 1411 C CA . ASP A 1 179 ? -0.499 -5.786 18.790 1.00 92.81 179 ASP A CA 1
ATOM 1412 C C . ASP A 1 179 ? -0.865 -6.071 17.324 1.00 92.81 179 ASP A C 1
ATOM 1414 O O . ASP A 1 179 ? -1.954 -5.741 16.855 1.00 92.81 179 ASP A O 1
ATOM 1418 N N . ALA A 1 180 ? 0.064 -6.675 16.580 1.00 92.12 180 ALA A N 1
ATOM 1419 C CA . ALA A 1 180 ? -0.140 -6.975 15.164 1.00 92.12 180 ALA A CA 1
ATOM 1420 C C . ALA A 1 180 ? -1.205 -8.061 14.934 1.00 92.12 180 ALA A C 1
ATOM 1422 O O . ALA A 1 180 ? -1.925 -8.001 13.939 1.00 92.12 180 ALA A O 1
ATOM 1423 N N . VAL A 1 181 ? -1.325 -9.032 15.844 1.00 92.75 181 VAL A N 1
ATOM 1424 C CA . VAL A 1 181 ? -2.310 -10.118 15.767 1.00 92.75 181 VAL A CA 1
ATOM 1425 C C . VAL A 1 181 ? -3.720 -9.561 15.954 1.00 92.75 181 VAL A C 1
ATOM 1427 O O . VAL A 1 181 ? -4.614 -9.885 15.178 1.00 92.75 181 VAL A O 1
ATOM 1430 N N . GLU A 1 182 ? -3.924 -8.663 16.919 1.00 90.44 182 GLU A N 1
ATOM 1431 C CA . GLU A 1 182 ? -5.211 -7.990 17.150 1.00 90.44 182 GLU A CA 1
ATOM 1432 C C . GLU A 1 182 ? -5.676 -7.171 15.931 1.00 90.44 182 GLU A C 1
ATOM 1434 O O . GLU A 1 182 ? -6.876 -7.073 15.638 1.00 90.44 182 GLU A O 1
ATOM 1439 N N . VAL A 1 183 ? -4.724 -6.581 15.204 1.00 89.44 183 VAL A N 1
ATOM 1440 C CA . VAL A 1 183 ? -4.995 -5.793 13.997 1.00 89.44 183 VAL A CA 1
ATOM 1441 C C . VAL A 1 183 ? -5.498 -6.667 12.854 1.00 89.44 183 VAL A C 1
ATOM 1443 O O . VAL A 1 183 ? -6.406 -6.243 12.137 1.00 89.44 183 VAL A O 1
ATOM 1446 N N . VAL A 1 184 ? -4.936 -7.867 12.683 1.00 88.69 184 VAL A N 1
ATOM 1447 C CA . VAL A 1 184 ? -5.245 -8.724 11.529 1.00 88.69 184 VAL A CA 1
ATOM 1448 C C . VAL A 1 184 ? -6.338 -9.761 11.782 1.00 88.69 184 VAL A C 1
ATOM 1450 O O . VAL A 1 184 ? -6.941 -10.216 10.815 1.00 88.69 184 VAL A O 1
ATOM 1453 N N . ARG A 1 185 ? -6.626 -10.109 13.046 1.00 85.25 185 ARG A N 1
ATOM 1454 C CA . ARG A 1 185 ? -7.522 -11.225 13.410 1.00 85.25 185 ARG A CA 1
ATOM 1455 C C . ARG A 1 185 ? -8.904 -11.153 12.766 1.00 85.25 185 ARG A C 1
ATOM 1457 O O . ARG A 1 185 ? -9.440 -12.172 12.353 1.00 85.25 185 ARG A O 1
ATOM 1464 N N . ASP A 1 186 ? -9.450 -9.946 12.661 1.00 83.69 186 ASP A N 1
ATOM 1465 C CA . ASP A 1 186 ? -10.780 -9.705 12.089 1.00 83.69 186 ASP A CA 1
ATOM 1466 C C . ASP A 1 186 ? -10.709 -9.075 10.685 1.00 83.69 186 ASP A C 1
ATOM 1468 O O . ASP A 1 186 ? -11.733 -8.676 10.130 1.00 83.69 186 ASP A O 1
ATOM 1472 N N . ALA A 1 187 ? -9.507 -8.901 10.126 1.00 85.06 187 ALA A N 1
ATOM 1473 C CA . ALA A 1 187 ? -9.305 -8.174 8.881 1.00 85.06 187 ALA A CA 1
ATOM 1474 C C . ALA A 1 187 ? -9.462 -9.096 7.669 1.00 85.06 187 ALA A C 1
ATOM 1476 O O . ALA A 1 187 ? -8.798 -10.124 7.554 1.00 85.06 187 ALA A O 1
ATOM 1477 N N . THR A 1 188 ? -10.286 -8.679 6.712 1.00 87.19 188 THR A N 1
ATOM 1478 C CA . THR A 1 188 ? -10.362 -9.322 5.392 1.00 87.19 188 THR A CA 1
ATOM 1479 C C . THR A 1 188 ? -9.488 -8.620 4.363 1.00 87.19 188 THR A C 1
ATOM 1481 O O . THR A 1 188 ? -9.119 -9.239 3.375 1.00 87.19 188 THR A O 1
ATOM 1484 N N . HIS A 1 189 ? -9.120 -7.354 4.592 1.00 95.06 189 HIS A N 1
ATOM 1485 C CA . HIS A 1 189 ? -8.230 -6.584 3.722 1.00 95.06 189 HIS A CA 1
ATOM 1486 C C . HIS A 1 189 ? -7.061 -6.026 4.538 1.00 95.06 189 HIS A C 1
ATOM 1488 O O . HIS A 1 189 ? -7.245 -5.247 5.474 1.00 95.06 189 HIS A O 1
ATOM 1494 N N . ILE A 1 190 ? -5.842 -6.425 4.188 1.00 97.56 190 ILE A N 1
ATOM 1495 C CA . ILE A 1 190 ? -4.627 -6.121 4.948 1.00 97.56 190 ILE A CA 1
ATOM 1496 C C . ILE A 1 190 ? -3.667 -5.309 4.083 1.00 97.56 190 ILE A C 1
ATOM 1498 O O . ILE A 1 190 ? -3.149 -5.783 3.075 1.00 97.56 190 ILE A O 1
ATOM 1502 N N . VAL A 1 191 ? -3.390 -4.074 4.490 1.00 97.75 191 VAL A N 1
ATOM 1503 C CA . VAL A 1 191 ? -2.453 -3.183 3.801 1.00 97.75 191 VAL A CA 1
ATOM 1504 C C . VAL A 1 191 ? -1.087 -3.259 4.472 1.00 97.75 191 VAL A C 1
ATOM 1506 O O . VAL A 1 191 ? -0.864 -2.700 5.551 1.00 97.75 191 VAL A O 1
ATOM 1509 N N . VAL A 1 192 ? -0.149 -3.921 3.797 1.00 96.06 192 VAL A N 1
ATOM 1510 C CA . VAL A 1 192 ? 1.217 -4.133 4.276 1.00 96.06 192 VAL A CA 1
ATOM 1511 C C . VAL A 1 192 ? 2.114 -3.010 3.755 1.00 96.06 192 VAL A C 1
ATOM 1513 O O . VAL A 1 192 ? 2.423 -2.923 2.566 1.00 96.06 192 VAL A O 1
ATOM 1516 N N . VAL A 1 193 ? 2.527 -2.117 4.656 1.00 91.88 193 VAL A N 1
ATOM 1517 C CA . VAL A 1 193 ? 3.319 -0.922 4.323 1.00 91.88 193 VAL A CA 1
ATOM 1518 C C . VAL A 1 193 ? 4.321 -0.604 5.430 1.00 91.88 193 VAL A C 1
ATOM 1520 O O . VAL A 1 193 ? 4.181 0.337 6.204 1.00 91.88 193 VAL A O 1
ATOM 1523 N N . ILE A 1 194 ? 5.360 -1.426 5.510 1.00 87.81 194 ILE A N 1
ATOM 1524 C CA . ILE A 1 194 ? 6.433 -1.296 6.501 1.00 87.81 194 ILE A CA 1
ATOM 1525 C C . ILE A 1 194 ? 7.800 -1.276 5.811 1.00 87.81 194 ILE A C 1
ATOM 1527 O O . ILE A 1 194 ? 7.909 -1.695 4.655 1.00 87.81 194 ILE A O 1
ATOM 1531 N N . PRO A 1 195 ? 8.869 -0.803 6.476 1.00 82.81 195 PRO A N 1
ATOM 1532 C CA . PRO A 1 195 ? 10.215 -0.971 5.945 1.00 82.81 195 PRO A CA 1
ATOM 1533 C C . PRO A 1 195 ? 10.509 -2.458 5.701 1.00 82.81 195 PRO A C 1
ATOM 1535 O O . PRO A 1 195 ? 10.278 -3.290 6.582 1.00 82.81 195 PRO A O 1
ATOM 1538 N N . HIS A 1 196 ? 11.004 -2.791 4.504 1.00 81.00 196 HIS A N 1
ATOM 1539 C CA . HIS A 1 196 ? 11.107 -4.178 4.035 1.00 81.00 196 HIS A CA 1
ATOM 1540 C C . HIS A 1 196 ? 11.928 -5.077 4.974 1.00 81.00 196 HIS A C 1
ATOM 1542 O O . HIS A 1 196 ? 11.639 -6.263 5.079 1.00 81.00 196 HIS A O 1
ATOM 1548 N N . GLN A 1 197 ? 12.907 -4.530 5.706 1.00 81.94 197 GLN A N 1
ATOM 1549 C CA . GLN A 1 197 ? 13.737 -5.303 6.634 1.00 81.94 197 GLN A CA 1
ATOM 1550 C C . GLN A 1 197 ? 12.958 -5.920 7.810 1.00 81.94 197 GLN A C 1
ATOM 1552 O O . GLN A 1 197 ? 13.437 -6.868 8.425 1.00 81.94 197 GLN A O 1
ATOM 1557 N N . PHE A 1 198 ? 11.765 -5.405 8.126 1.00 86.75 198 PHE A N 1
ATOM 1558 C CA . PHE A 1 198 ? 10.938 -5.896 9.233 1.00 86.75 198 PHE A CA 1
ATOM 1559 C C . PHE A 1 198 ? 9.852 -6.882 8.785 1.00 86.75 198 PHE A C 1
ATOM 1561 O O . PHE A 1 198 ? 9.135 -7.421 9.629 1.00 86.75 198 PHE A O 1
ATOM 1568 N N . ILE A 1 199 ? 9.727 -7.140 7.476 1.00 90.19 199 ILE A N 1
ATOM 1569 C CA . ILE A 1 199 ? 8.611 -7.914 6.925 1.00 90.19 199 ILE A CA 1
ATOM 1570 C C . ILE A 1 199 ? 8.563 -9.337 7.473 1.00 90.19 199 ILE A C 1
ATOM 1572 O O . ILE A 1 199 ? 7.513 -9.775 7.923 1.00 90.19 199 ILE A O 1
ATOM 1576 N N . GLN A 1 200 ? 9.698 -10.035 7.527 1.00 90.38 200 GLN A N 1
ATOM 1577 C CA . GLN A 1 200 ? 9.714 -11.434 7.947 1.00 90.38 200 GLN A CA 1
ATOM 1578 C C . GLN A 1 200 ? 9.259 -11.602 9.399 1.00 90.38 200 GLN A C 1
ATOM 1580 O O . GLN A 1 200 ? 8.530 -12.538 9.711 1.00 90.38 200 GLN A O 1
ATOM 1585 N N . HIS A 1 201 ? 9.664 -10.680 10.277 1.00 90.31 201 HIS A N 1
ATOM 1586 C CA . HIS A 1 201 ? 9.247 -10.697 11.674 1.00 90.31 201 HIS A CA 1
ATOM 1587 C C . HIS A 1 201 ? 7.732 -10.520 11.793 1.00 90.31 201 HIS A C 1
ATOM 1589 O O . HIS A 1 201 ? 7.078 -11.352 12.411 1.00 90.31 201 HIS A O 1
ATOM 1595 N N . LEU A 1 202 ? 7.179 -9.500 11.126 1.00 92.19 202 LEU A N 1
ATOM 1596 C CA . LEU A 1 202 ? 5.739 -9.259 11.102 1.00 92.19 202 LEU A CA 1
ATOM 1597 C C . LEU A 1 202 ? 4.967 -10.474 10.572 1.00 92.19 202 LEU A C 1
ATOM 1599 O O . LEU A 1 202 ? 4.009 -10.900 11.207 1.00 92.19 202 LEU A O 1
ATOM 1603 N N . LEU A 1 203 ? 5.373 -11.025 9.423 1.00 94.50 203 LEU A N 1
ATOM 1604 C CA . LEU A 1 203 ? 4.671 -12.148 8.799 1.00 94.50 203 LEU A CA 1
ATOM 1605 C C . LEU A 1 203 ? 4.670 -13.383 9.701 1.00 94.50 203 LEU A C 1
ATOM 1607 O O . LEU A 1 203 ? 3.639 -14.034 9.820 1.00 94.50 203 LEU A O 1
ATOM 1611 N N . ASN A 1 204 ? 5.783 -13.663 10.383 1.00 93.75 204 ASN A N 1
ATOM 1612 C CA . ASN A 1 204 ? 5.853 -14.752 11.355 1.00 93.75 204 ASN A CA 1
ATOM 1613 C C . ASN A 1 204 ? 4.933 -14.505 12.562 1.00 93.75 204 ASN A C 1
ATOM 1615 O O . ASN A 1 204 ? 4.345 -15.451 13.071 1.00 93.75 204 ASN A O 1
ATOM 1619 N N . THR A 1 205 ? 4.798 -13.255 13.015 1.00 93.88 205 THR A N 1
ATOM 1620 C CA . THR A 1 205 ? 3.910 -12.892 14.131 1.00 93.88 205 THR A CA 1
ATOM 1621 C C . THR A 1 205 ? 2.435 -13.078 13.789 1.00 93.88 205 THR A C 1
ATOM 1623 O O . THR A 1 205 ? 1.674 -13.501 14.648 1.00 93.88 205 THR A O 1
ATOM 1626 N N . ILE A 1 206 ? 2.017 -12.753 12.564 1.00 92.94 206 ILE A N 1
ATOM 1627 C CA . ILE A 1 206 ? 0.600 -12.808 12.165 1.00 92.94 206 ILE A CA 1
ATOM 1628 C C . ILE A 1 206 ? 0.194 -14.130 11.499 1.00 92.94 206 ILE A C 1
ATOM 1630 O O . ILE A 1 206 ? -0.987 -14.345 11.222 1.00 92.94 206 ILE A O 1
ATOM 1634 N N . HIS A 1 207 ? 1.157 -15.008 11.218 1.00 92.56 207 HIS A N 1
ATOM 1635 C CA . HIS A 1 207 ? 0.915 -16.317 10.626 1.00 92.56 207 HIS A CA 1
ATOM 1636 C C . HIS A 1 207 ? -0.062 -17.138 11.482 1.00 92.56 207 HIS A C 1
ATOM 1638 O O . HIS A 1 207 ? 0.138 -17.285 12.683 1.00 92.56 207 HIS A O 1
ATOM 1644 N N . GLY A 1 208 ? -1.102 -17.701 10.860 1.00 86.81 208 GLY A N 1
ATOM 1645 C CA . GLY A 1 208 ? -2.123 -18.494 11.558 1.00 86.81 208 GLY A CA 1
ATOM 1646 C C . GLY A 1 208 ? -3.168 -17.672 12.323 1.00 86.81 208 GLY A C 1
ATOM 1647 O O . GLY A 1 208 ? -4.027 -18.245 12.978 1.00 86.81 208 GLY A O 1
ATOM 1648 N N . HIS A 1 209 ? -3.132 -16.340 12.231 1.00 88.25 209 HIS A N 1
ATOM 1649 C CA . HIS A 1 209 ? -4.091 -15.454 12.900 1.00 88.25 209 HIS A CA 1
ATOM 1650 C C . HIS A 1 209 ? -4.963 -14.655 11.923 1.00 88.25 209 HIS A C 1
ATOM 1652 O O . HIS A 1 209 ? -5.467 -13.592 12.272 1.00 88.25 209 HIS A O 1
ATOM 1658 N N . LEU A 1 210 ? -5.102 -15.128 10.686 1.00 83.38 210 LEU A N 1
ATOM 1659 C CA . LEU A 1 210 ? -5.821 -14.444 9.613 1.00 83.38 210 LEU A CA 1
ATOM 1660 C C . LEU A 1 210 ? -7.172 -15.105 9.364 1.00 83.38 210 LEU A C 1
ATOM 1662 O O . LEU A 1 210 ? -7.299 -16.320 9.493 1.00 83.38 210 LEU A O 1
ATOM 1666 N N . LEU A 1 211 ? -8.153 -14.322 8.912 1.00 80.38 211 LEU A N 1
ATOM 1667 C CA . LEU A 1 211 ? -9.386 -14.897 8.385 1.00 80.38 211 LEU A CA 1
ATOM 1668 C C . LEU A 1 211 ? -9.099 -15.720 7.112 1.00 80.38 211 LEU A C 1
ATOM 1670 O O . LEU A 1 211 ? -8.286 -15.291 6.287 1.00 80.38 211 LEU A O 1
ATOM 1674 N N . PRO A 1 212 ? -9.808 -16.841 6.873 1.00 75.06 212 PRO A N 1
ATOM 1675 C CA . PRO A 1 212 ? -9.601 -17.675 5.682 1.00 75.06 212 PRO A CA 1
ATOM 1676 C C . PRO A 1 212 ? -9.779 -16.936 4.346 1.00 75.06 212 PRO A C 1
ATOM 1678 O O . PRO A 1 212 ? -9.187 -17.304 3.334 1.00 75.06 212 PRO A O 1
ATOM 1681 N N . ASN A 1 213 ? -10.600 -15.885 4.327 1.00 80.25 213 ASN A N 1
ATOM 1682 C CA . ASN A 1 213 ? -10.854 -15.046 3.157 1.00 80.25 213 ASN A CA 1
ATOM 1683 C C . ASN A 1 213 ? -10.018 -13.756 3.136 1.00 80.25 213 ASN A C 1
ATOM 1685 O O . ASN A 1 213 ? -10.319 -12.863 2.344 1.00 80.25 213 ASN A O 1
ATOM 1689 N N . ALA A 1 214 ? -8.993 -13.636 3.985 1.00 85.81 214 ALA A N 1
ATOM 1690 C CA . ALA A 1 214 ? -8.133 -12.465 3.995 1.00 85.81 214 ALA A CA 1
ATOM 1691 C C . ALA A 1 214 ? -7.418 -12.270 2.646 1.00 85.81 214 ALA A C 1
ATOM 1693 O O . ALA A 1 214 ? -7.058 -13.210 1.927 1.00 85.81 214 ALA A O 1
ATOM 1694 N N . ARG A 1 215 ? -7.227 -11.001 2.305 1.00 95.00 215 ARG A N 1
ATOM 1695 C CA . ARG A 1 215 ? -6.528 -10.496 1.127 1.00 95.00 215 ARG A CA 1
ATOM 1696 C C . ARG A 1 215 ? -5.529 -9.454 1.592 1.00 95.00 215 ARG A C 1
ATOM 1698 O O . ARG A 1 215 ? -5.800 -8.704 2.532 1.00 95.00 215 ARG A O 1
ATOM 1705 N N . ALA A 1 216 ? -4.381 -9.384 0.935 1.00 97.88 216 ALA A N 1
ATOM 1706 C CA . ALA A 1 216 ? -3.376 -8.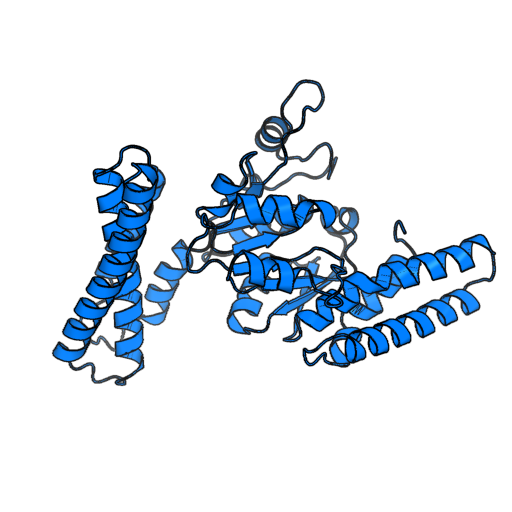380 1.246 1.00 97.88 216 ALA A CA 1
ATOM 1707 C C . ALA A 1 216 ? -3.053 -7.490 0.045 1.00 97.88 216 ALA A C 1
ATOM 1709 O O . ALA A 1 216 ? -3.192 -7.896 -1.105 1.00 97.88 216 ALA A O 1
ATOM 1710 N N . ILE A 1 217 ? -2.564 -6.284 0.319 1.00 98.50 217 ILE A N 1
ATOM 1711 C CA . ILE A 1 217 ? -1.909 -5.427 -0.666 1.00 98.50 217 ILE A CA 1
ATOM 1712 C C . ILE A 1 217 ? -0.583 -4.919 -0.101 1.00 98.50 217 ILE A C 1
ATOM 1714 O O . ILE A 1 217 ? -0.524 -4.388 1.010 1.00 98.50 217 ILE A O 1
ATOM 1718 N N . SER A 1 218 ? 0.497 -5.100 -0.857 1.00 97.50 218 SER A N 1
ATOM 1719 C CA . SER A 1 218 ? 1.830 -4.612 -0.506 1.00 97.50 218 SER A CA 1
ATOM 1720 C C . SER A 1 218 ? 2.078 -3.239 -1.117 1.00 97.50 218 SER A C 1
ATOM 1722 O O . SER A 1 218 ? 1.955 -3.063 -2.328 1.00 97.50 218 SER A O 1
ATOM 1724 N N . LEU A 1 219 ? 2.478 -2.272 -0.292 1.00 95.50 219 LEU A N 1
ATOM 1725 C CA . LEU A 1 219 ? 2.985 -0.960 -0.729 1.00 95.50 219 LEU A CA 1
ATOM 1726 C C . LEU A 1 219 ? 4.515 -0.876 -0.581 1.00 95.50 219 LEU A C 1
ATOM 1728 O O . LEU A 1 219 ? 5.117 0.195 -0.711 1.00 95.50 219 LEU A O 1
ATOM 1732 N N . ILE A 1 220 ? 5.157 -1.992 -0.234 1.00 91.25 220 ILE A N 1
ATOM 1733 C CA . ILE A 1 220 ? 6.586 -2.046 0.050 1.00 91.25 220 ILE A CA 1
ATOM 1734 C C . ILE A 1 220 ? 7.355 -2.002 -1.269 1.00 91.25 220 ILE A C 1
ATOM 1736 O O . ILE A 1 220 ? 7.231 -2.887 -2.110 1.00 91.25 220 ILE A O 1
ATOM 1740 N N . LYS A 1 221 ? 8.203 -0.984 -1.427 1.00 88.19 221 LYS A N 1
ATOM 1741 C CA . LYS A 1 221 ? 9.115 -0.863 -2.569 1.00 88.19 221 LYS A CA 1
ATOM 1742 C C . LYS A 1 221 ? 10.440 -1.550 -2.243 1.00 88.19 221 LYS A C 1
ATOM 1744 O O . LYS A 1 221 ? 11.263 -0.991 -1.518 1.00 88.19 221 LYS A O 1
ATOM 1749 N N . GLY A 1 222 ? 10.640 -2.754 -2.769 1.00 84.31 222 GLY A N 1
ATOM 1750 C CA . GLY A 1 222 ? 11.866 -3.531 -2.588 1.00 84.31 222 GLY A CA 1
ATOM 1751 C C . GLY A 1 222 ? 11.737 -4.953 -3.129 1.00 84.31 222 GLY A C 1
ATOM 1752 O O . GLY A 1 222 ? 10.640 -5.417 -3.418 1.00 84.31 222 GLY A O 1
ATOM 1753 N N . ILE A 1 223 ? 12.869 -5.642 -3.257 1.00 86.25 223 ILE A N 1
ATOM 1754 C CA . ILE A 1 223 ? 12.952 -7.045 -3.679 1.00 86.25 223 ILE A CA 1
ATOM 1755 C C . ILE A 1 223 ? 13.851 -7.777 -2.679 1.00 86.25 223 ILE A C 1
ATOM 1757 O O . ILE A 1 223 ? 14.900 -7.265 -2.292 1.00 86.25 223 ILE A O 1
ATOM 1761 N N . GLY A 1 224 ? 13.437 -8.966 -2.251 1.00 84.88 224 GLY A N 1
ATOM 1762 C CA . GLY A 1 224 ? 14.260 -9.883 -1.474 1.00 84.88 224 GLY A CA 1
ATOM 1763 C C . GLY A 1 224 ? 15.278 -10.582 -2.371 1.00 84.88 224 GLY A C 1
ATOM 1764 O O . GLY A 1 224 ? 14.947 -11.013 -3.474 1.00 84.88 224 GLY A O 1
ATOM 1765 N N . ILE A 1 225 ? 16.516 -10.704 -1.898 1.00 82.81 225 ILE A N 1
ATOM 1766 C CA . ILE A 1 225 ? 17.598 -11.388 -2.613 1.00 82.81 225 ILE A CA 1
ATOM 1767 C C . ILE A 1 225 ? 18.021 -12.597 -1.790 1.00 82.81 225 ILE A C 1
ATOM 1769 O O . ILE A 1 225 ? 18.309 -12.481 -0.600 1.00 82.81 225 ILE A O 1
ATOM 1773 N N . SER A 1 226 ? 18.073 -13.757 -2.434 1.00 81.19 226 SER A N 1
ATOM 1774 C CA . SER A 1 226 ? 18.565 -14.995 -1.836 1.00 81.19 226 SER A CA 1
ATOM 1775 C C . SER A 1 226 ? 19.391 -15.789 -2.846 1.00 81.19 226 SER A C 1
ATOM 1777 O O . SER A 1 226 ? 19.447 -15.451 -4.029 1.00 81.19 226 SER A O 1
ATOM 1779 N N . ASN A 1 227 ? 19.977 -16.902 -2.400 1.00 78.19 227 ASN A N 1
ATOM 1780 C CA . ASN A 1 227 ? 20.664 -17.847 -3.287 1.00 78.19 227 ASN A CA 1
ATOM 1781 C C . ASN A 1 227 ? 19.735 -18.446 -4.364 1.00 78.19 227 ASN A C 1
ATOM 1783 O O . ASN A 1 227 ? 20.221 -19.005 -5.340 1.00 78.19 227 ASN A O 1
ATOM 1787 N N . GLN A 1 228 ? 18.414 -18.340 -4.187 1.00 75.12 228 GLN A N 1
ATOM 1788 C CA . GLN A 1 228 ? 17.390 -18.818 -5.122 1.00 75.12 228 GLN A CA 1
ATOM 1789 C C . GLN A 1 228 ? 16.946 -17.730 -6.117 1.00 75.12 228 GLN A C 1
ATOM 1791 O O . GLN A 1 228 ? 16.057 -17.971 -6.924 1.00 75.12 228 GLN A O 1
ATOM 1796 N N . GLY A 1 229 ? 17.553 -16.539 -6.066 1.00 81.38 229 GLY A N 1
ATOM 1797 C CA . GLY A 1 229 ? 17.235 -15.409 -6.935 1.00 81.38 229 GLY A CA 1
ATOM 1798 C C . GLY A 1 229 ? 16.470 -14.291 -6.226 1.00 81.38 229 GLY A C 1
ATOM 1799 O O . GLY A 1 229 ? 16.519 -14.145 -4.999 1.00 81.38 229 GLY A O 1
ATOM 1800 N N . MET A 1 230 ? 15.794 -13.471 -7.031 1.00 84.88 230 MET A N 1
ATOM 1801 C CA . MET A 1 230 ? 14.966 -12.360 -6.569 1.00 84.88 230 MET A CA 1
ATOM 1802 C C . MET A 1 230 ? 13.568 -12.845 -6.191 1.00 84.88 230 MET A C 1
ATOM 1804 O O . MET A 1 230 ? 12.965 -13.644 -6.897 1.00 84.88 230 MET A O 1
ATOM 1808 N N . THR A 1 231 ? 13.030 -12.348 -5.084 1.00 89.00 231 THR A N 1
ATOM 1809 C CA . THR A 1 231 ? 11.647 -12.597 -4.665 1.00 89.00 231 THR A CA 1
ATOM 1810 C C . THR A 1 231 ? 10.992 -11.271 -4.313 1.00 89.00 231 THR A C 1
ATOM 1812 O O . THR A 1 231 ? 11.531 -10.486 -3.537 1.00 89.00 231 THR A O 1
ATOM 1815 N N . THR A 1 232 ? 9.837 -10.997 -4.902 1.00 91.94 232 THR A N 1
ATOM 1816 C CA . THR A 1 232 ? 9.067 -9.776 -4.631 1.00 91.94 232 THR A CA 1
ATOM 1817 C C . THR A 1 232 ? 8.412 -9.809 -3.246 1.00 91.94 232 THR A C 1
ATOM 1819 O O . THR A 1 232 ? 8.301 -10.871 -2.626 1.00 91.94 232 THR A O 1
ATOM 1822 N N . MET A 1 233 ? 7.976 -8.656 -2.728 1.00 92.56 233 MET A N 1
ATOM 1823 C CA . MET A 1 233 ? 7.346 -8.603 -1.405 1.00 92.56 233 MET A CA 1
ATOM 1824 C C . MET A 1 233 ? 5.991 -9.305 -1.424 1.00 92.56 233 MET A C 1
ATOM 1826 O O . MET A 1 233 ? 5.679 -10.017 -0.472 1.00 92.56 233 MET A O 1
ATOM 1830 N N . THR A 1 234 ? 5.220 -9.197 -2.512 1.00 95.44 234 THR A N 1
ATOM 1831 C CA . THR A 1 234 ? 3.967 -9.959 -2.646 1.00 95.44 234 THR A CA 1
ATOM 1832 C C . THR A 1 234 ? 4.207 -11.462 -2.614 1.00 95.44 234 THR A C 1
ATOM 1834 O O . THR A 1 234 ? 3.476 -12.166 -1.925 1.00 95.44 234 THR A O 1
ATOM 1837 N N . GLN A 1 235 ? 5.263 -11.965 -3.262 1.00 93.94 235 GLN A N 1
ATOM 1838 C CA . GLN A 1 235 ? 5.626 -13.384 -3.198 1.00 93.94 235 GLN A CA 1
ATOM 1839 C C . GLN A 1 235 ? 6.033 -13.816 -1.787 1.00 93.94 235 GLN A C 1
ATOM 1841 O O . GLN A 1 235 ? 5.655 -14.907 -1.367 1.00 93.94 235 GLN A O 1
ATOM 1846 N N . ILE A 1 236 ? 6.782 -12.988 -1.049 1.00 93.69 236 ILE A N 1
ATOM 1847 C CA . ILE A 1 236 ? 7.140 -13.273 0.351 1.00 93.69 236 ILE A CA 1
ATOM 1848 C C . ILE A 1 236 ? 5.868 -13.355 1.208 1.00 93.69 236 ILE A C 1
ATOM 1850 O O . ILE A 1 236 ? 5.657 -14.356 1.888 1.00 93.69 236 ILE A O 1
ATOM 1854 N N . ILE A 1 237 ? 4.987 -12.353 1.117 1.00 95.75 237 ILE A N 1
ATOM 1855 C CA . ILE A 1 237 ? 3.718 -12.309 1.862 1.00 95.75 237 ILE A CA 1
ATOM 1856 C C . ILE A 1 237 ? 2.842 -13.513 1.500 1.00 95.75 237 ILE A C 1
ATOM 1858 O O . ILE A 1 237 ? 2.350 -14.198 2.392 1.00 95.75 237 ILE A O 1
ATOM 1862 N N . HIS A 1 238 ? 2.688 -13.808 0.208 1.00 95.50 238 HIS A N 1
ATOM 1863 C CA . HIS A 1 238 ? 1.873 -14.916 -0.281 1.00 95.50 238 HIS A CA 1
ATOM 1864 C C . HIS A 1 238 ? 2.393 -16.269 0.212 1.00 95.50 238 HIS A C 1
ATOM 1866 O O . HIS A 1 238 ? 1.618 -17.078 0.712 1.00 95.50 238 HIS A O 1
ATOM 1872 N N . ARG A 1 239 ? 3.707 -16.513 0.115 1.00 94.12 239 ARG A N 1
ATOM 1873 C CA . ARG A 1 239 ? 4.322 -17.775 0.556 1.00 94.12 239 ARG A CA 1
ATOM 1874 C C . ARG A 1 239 ? 4.208 -17.983 2.060 1.00 94.12 239 ARG A C 1
ATOM 1876 O O . ARG A 1 239 ? 4.068 -19.122 2.484 1.00 94.12 239 ARG A O 1
ATOM 1883 N N . THR A 1 240 ? 4.312 -16.918 2.856 1.00 94.31 240 THR A N 1
ATOM 1884 C CA . THR A 1 240 ? 4.208 -17.036 4.313 1.00 94.31 240 THR A CA 1
ATOM 1885 C C . THR A 1 240 ? 2.757 -17.146 4.761 1.00 94.31 240 THR A C 1
ATOM 1887 O O . THR A 1 240 ? 2.450 -18.023 5.547 1.00 94.31 240 THR A O 1
ATOM 1890 N N . LEU A 1 241 ? 1.858 -16.292 4.273 1.00 93.06 241 LEU A N 1
ATOM 1891 C CA . LEU A 1 241 ? 0.494 -16.199 4.805 1.00 93.06 241 LEU A CA 1
ATOM 1892 C C . LEU A 1 241 ? -0.539 -17.042 4.047 1.00 93.06 241 LEU A C 1
ATOM 1894 O O . LEU A 1 241 ? -1.670 -17.145 4.503 1.00 93.06 241 LEU A O 1
ATOM 1898 N N . ALA A 1 242 ? -0.179 -17.604 2.890 1.00 93.81 242 ALA A N 1
ATOM 1899 C CA . ALA A 1 242 ? -1.068 -18.382 2.024 1.00 93.81 242 ALA A CA 1
ATOM 1900 C C . ALA A 1 242 ? -2.357 -17.644 1.589 1.00 93.81 242 ALA A C 1
ATOM 1902 O O . ALA A 1 242 ? -3.379 -18.271 1.319 1.00 93.81 242 ALA A O 1
ATOM 1903 N N . ILE A 1 243 ? -2.300 -16.312 1.460 1.00 93.62 243 ILE A N 1
ATOM 1904 C CA . ILE A 1 243 ? -3.413 -15.462 0.997 1.00 93.62 243 ILE A CA 1
ATOM 1905 C C . ILE A 1 243 ? -3.078 -14.756 -0.323 1.00 93.62 243 ILE A C 1
ATOM 1907 O O . ILE A 1 243 ? -1.898 -14.520 -0.597 1.00 93.62 243 ILE A O 1
ATOM 1911 N N . PRO A 1 244 ? -4.064 -14.377 -1.155 1.00 95.69 244 PRO A N 1
ATOM 1912 C CA . PRO A 1 244 ? -3.820 -13.543 -2.329 1.00 95.69 244 PRO A CA 1
ATOM 1913 C C . PRO A 1 244 ? -3.286 -12.162 -1.955 1.00 95.69 244 PRO A C 1
ATOM 1915 O O . PRO A 1 244 ? -3.726 -11.554 -0.974 1.00 95.69 244 PRO A O 1
ATOM 1918 N N . VAL A 1 245 ? -2.343 -11.671 -2.761 1.00 97.94 245 VAL A N 1
ATOM 1919 C CA . VAL A 1 245 ? -1.643 -10.413 -2.497 1.00 97.94 245 VAL A CA 1
ATOM 1920 C C . VAL A 1 245 ? -1.600 -9.552 -3.757 1.00 97.94 245 VAL A C 1
ATOM 1922 O O . VAL A 1 245 ? -1.067 -9.969 -4.783 1.00 97.94 245 VAL A O 1
ATOM 1925 N N . ALA A 1 246 ? -2.144 -8.343 -3.667 1.00 98.44 246 ALA A N 1
ATOM 1926 C CA . ALA A 1 246 ? -1.991 -7.281 -4.652 1.00 98.44 246 ALA A CA 1
ATOM 1927 C C . ALA A 1 246 ? -0.749 -6.421 -4.346 1.00 98.44 246 ALA A C 1
ATOM 1929 O O . ALA A 1 246 ? -0.171 -6.471 -3.259 1.00 98.44 246 ALA A O 1
ATOM 1930 N N . SER A 1 247 ? -0.356 -5.567 -5.282 1.00 97.81 247 SER A N 1
ATOM 1931 C CA . SER A 1 247 ? 0.721 -4.585 -5.106 1.00 97.81 247 SER A CA 1
ATOM 1932 C C . SER A 1 247 ? 0.220 -3.178 -5.404 1.00 97.81 247 SER A C 1
ATOM 1934 O O . SER A 1 247 ? -0.551 -3.008 -6.344 1.00 97.81 247 SER A O 1
ATOM 1936 N N . LEU A 1 248 ? 0.703 -2.163 -4.693 1.00 97.81 248 LEU A N 1
ATOM 1937 C CA . LEU A 1 248 ? 0.482 -0.753 -5.017 1.00 97.81 248 LEU A CA 1
ATOM 1938 C C . LEU A 1 248 ? 1.829 -0.038 -5.112 1.00 97.81 248 LEU A C 1
ATOM 1940 O O . LEU A 1 248 ? 2.584 0.031 -4.143 1.00 97.81 248 LEU A O 1
ATOM 1944 N N . SER A 1 249 ? 2.114 0.539 -6.278 1.00 95.44 249 SER A N 1
ATOM 1945 C CA . SER A 1 249 ? 3.298 1.371 -6.502 1.00 95.44 249 SER A CA 1
ATOM 1946 C C . SER A 1 249 ? 2.970 2.540 -7.431 1.00 95.44 249 SER A C 1
ATOM 1948 O O . SER A 1 249 ? 2.057 2.470 -8.247 1.00 95.44 249 SER A O 1
ATOM 1950 N N . GLY A 1 250 ? 3.707 3.636 -7.300 1.00 93.75 250 GLY A N 1
ATOM 1951 C CA . GLY A 1 250 ? 3.445 4.885 -8.013 1.00 93.75 250 GLY A CA 1
ATOM 1952 C C . GLY A 1 250 ? 4.321 6.029 -7.520 1.00 93.75 250 GLY A C 1
ATOM 1953 O O . GLY A 1 250 ? 5.028 5.888 -6.509 1.00 93.75 250 GLY A O 1
ATOM 1954 N N . ALA A 1 251 ? 4.255 7.158 -8.223 1.00 89.50 251 ALA A N 1
ATOM 1955 C CA . ALA A 1 251 ? 4.927 8.414 -7.886 1.00 89.50 251 ALA A CA 1
ATOM 1956 C C . ALA A 1 251 ? 4.315 9.082 -6.633 1.00 89.50 251 ALA A C 1
ATOM 1958 O O . ALA A 1 251 ? 3.668 10.123 -6.695 1.00 89.50 251 ALA A O 1
ATOM 1959 N N . ASN A 1 252 ? 4.526 8.453 -5.475 1.00 83.81 252 ASN A N 1
ATOM 1960 C CA . ASN A 1 252 ? 3.687 8.625 -4.289 1.00 83.81 252 ASN A CA 1
ATOM 1961 C C . ASN A 1 252 ? 4.472 9.196 -3.095 1.00 83.81 252 ASN A C 1
ATOM 1963 O O . ASN A 1 252 ? 4.783 8.471 -2.145 1.00 83.81 252 ASN A O 1
ATOM 1967 N N . ILE A 1 253 ? 4.820 10.486 -3.117 1.00 83.50 253 ILE A N 1
ATOM 1968 C CA . ILE A 1 253 ? 5.487 11.125 -1.970 1.00 83.50 253 ILE A CA 1
ATOM 1969 C C . ILE A 1 253 ? 4.479 11.281 -0.820 1.00 83.50 253 ILE A C 1
ATOM 1971 O O . ILE A 1 253 ? 3.490 11.999 -0.933 1.00 83.50 253 ILE A O 1
ATOM 1975 N N . ALA A 1 254 ? 4.744 10.616 0.310 1.00 84.06 254 ALA A N 1
ATOM 1976 C CA . ALA A 1 254 ? 3.794 10.488 1.421 1.00 84.06 254 ALA A CA 1
ATOM 1977 C C . ALA A 1 254 ? 3.265 11.830 1.964 1.00 84.06 254 ALA A C 1
ATOM 1979 O O . ALA A 1 254 ? 2.075 11.923 2.268 1.00 84.06 254 ALA A O 1
ATOM 1980 N N . ASN A 1 255 ? 4.125 12.852 2.058 1.00 85.00 255 ASN A N 1
ATOM 1981 C CA . ASN A 1 255 ? 3.734 14.186 2.525 1.00 85.00 255 ASN A CA 1
ATOM 1982 C C . ASN A 1 255 ? 2.822 14.894 1.518 1.00 85.00 255 ASN A C 1
ATOM 1984 O O . ASN A 1 255 ? 1.808 15.448 1.914 1.00 85.00 255 ASN A O 1
ATOM 1988 N N . GLU A 1 256 ? 3.117 14.814 0.218 1.00 90.31 256 GLU A N 1
ATOM 1989 C CA . GLU A 1 256 ? 2.286 15.447 -0.814 1.00 90.31 256 GLU A CA 1
ATOM 1990 C C . GLU A 1 256 ? 0.891 14.820 -0.880 1.00 90.31 256 GLU A C 1
ATOM 1992 O O . GLU A 1 256 ? -0.108 15.525 -0.998 1.00 90.31 256 GLU A O 1
ATOM 1997 N N . ILE A 1 257 ? 0.809 13.500 -0.695 1.00 91.19 257 ILE A N 1
ATOM 1998 C CA . ILE A 1 257 ? -0.470 12.791 -0.582 1.00 91.19 257 ILE A CA 1
ATOM 1999 C C . ILE A 1 257 ? -1.230 13.234 0.677 1.00 91.19 257 ILE A C 1
ATOM 2001 O O . ILE A 1 257 ? -2.449 13.403 0.644 1.00 91.19 257 ILE A O 1
ATOM 2005 N N . ALA A 1 258 ? -0.535 13.423 1.803 1.00 90.19 258 ALA A N 1
ATOM 2006 C CA . ALA A 1 258 ? -1.151 13.888 3.046 1.00 90.19 258 ALA A CA 1
ATOM 2007 C C . ALA A 1 258 ? -1.616 15.356 2.973 1.00 90.19 258 ALA A C 1
ATOM 2009 O O . ALA A 1 258 ? -2.578 15.721 3.657 1.00 90.19 258 ALA A O 1
ATOM 2010 N N . GLU A 1 259 ? -0.969 16.160 2.126 1.00 92.88 259 GLU A N 1
ATOM 2011 C CA . GLU A 1 259 ? -1.362 17.514 1.711 1.00 92.88 259 GLU A CA 1
ATOM 2012 C C . GLU A 1 259 ? -2.461 17.525 0.634 1.00 92.88 259 GLU A C 1
ATOM 2014 O O . GLU A 1 259 ? -2.905 18.598 0.234 1.00 92.88 259 GLU A O 1
ATOM 2019 N N . GLU A 1 260 ? -2.920 16.354 0.181 1.00 95.06 260 GLU A N 1
ATOM 2020 C CA . GLU A 1 260 ? -3.969 16.201 -0.837 1.00 95.06 260 GLU A CA 1
ATOM 2021 C C . GLU A 1 260 ? -3.598 16.822 -2.192 1.00 95.06 260 GLU A C 1
ATOM 2023 O O . GLU A 1 260 ? -4.461 17.234 -2.970 1.00 95.06 260 GLU A O 1
ATOM 2028 N N . LYS A 1 261 ? -2.296 16.870 -2.496 1.00 94.94 261 LYS A N 1
ATOM 2029 C CA . LYS A 1 261 ? -1.805 17.210 -3.831 1.00 94.94 261 LYS A CA 1
ATOM 2030 C C . LYS A 1 261 ? -2.115 16.068 -4.790 1.00 94.94 261 LYS A C 1
ATOM 2032 O O . LYS A 1 261 ? -2.008 14.897 -4.428 1.00 94.94 261 LYS A O 1
ATOM 2037 N N . TYR A 1 262 ? -2.487 16.433 -6.013 1.00 96.06 262 TYR A N 1
ATOM 2038 C CA . TYR A 1 262 ? -2.809 15.467 -7.055 1.00 96.06 262 TYR A CA 1
ATOM 2039 C C . TYR A 1 262 ? -1.609 14.568 -7.370 1.00 96.06 262 TYR A C 1
ATOM 2041 O O . TYR A 1 262 ? -0.523 15.061 -7.679 1.00 96.06 262 TYR A O 1
ATOM 2049 N N . CYS A 1 263 ? -1.835 13.261 -7.359 1.00 94.38 263 CYS A N 1
ATOM 2050 C CA . CYS A 1 263 ? -0.950 12.260 -7.923 1.00 94.38 263 CYS A CA 1
ATOM 2051 C C . CYS A 1 263 ? -1.738 11.013 -8.351 1.00 94.38 263 CYS A C 1
ATOM 2053 O O . CYS A 1 263 ? -2.951 10.891 -8.146 1.00 94.38 263 CYS A O 1
ATOM 2055 N N . GLU A 1 264 ? -1.024 10.082 -8.974 1.00 95.62 264 GLU A N 1
ATOM 2056 C CA . GLU A 1 264 ? -1.583 8.859 -9.536 1.00 95.62 264 GLU A CA 1
ATOM 2057 C C . GLU A 1 264 ? -0.769 7.662 -9.060 1.00 95.62 264 GLU A C 1
ATOM 2059 O O . GLU A 1 264 ? 0.448 7.755 -8.893 1.00 95.62 264 GLU A O 1
ATOM 2064 N N . THR A 1 265 ? -1.412 6.512 -8.909 1.00 97.81 265 THR A N 1
ATOM 2065 C CA . THR A 1 265 ? -0.755 5.259 -8.539 1.00 97.81 265 THR A CA 1
ATOM 2066 C C . THR A 1 265 ? -1.265 4.098 -9.377 1.00 97.81 265 THR A C 1
ATOM 2068 O O . THR A 1 265 ? -2.358 4.142 -9.939 1.00 97.81 265 THR A O 1
ATOM 2071 N N . THR A 1 266 ? -0.493 3.018 -9.391 1.00 98.56 266 THR A N 1
ATOM 2072 C CA . THR A 1 266 ? -0.856 1.765 -10.044 1.00 98.56 266 THR A CA 1
ATOM 2073 C C . THR A 1 266 ? -1.057 0.671 -9.002 1.00 98.56 266 THR A C 1
ATOM 2075 O O . THR A 1 266 ? -0.207 0.470 -8.131 1.00 98.56 266 THR A O 1
ATOM 2078 N N . ILE A 1 267 ? -2.175 -0.045 -9.097 1.00 98.56 267 ILE A N 1
ATOM 2079 C CA . ILE A 1 267 ? -2.426 -1.289 -8.372 1.00 98.56 267 ILE A CA 1
ATOM 2080 C C . ILE A 1 267 ? -2.249 -2.456 -9.336 1.00 98.56 267 ILE A C 1
ATOM 2082 O O . ILE A 1 267 ? -2.935 -2.544 -10.348 1.00 98.56 267 ILE A O 1
ATOM 2086 N N . GLY A 1 268 ? -1.340 -3.362 -9.000 1.00 98.06 268 GLY A N 1
ATOM 2087 C CA . GLY A 1 268 ? -1.231 -4.673 -9.622 1.00 98.06 268 GLY A CA 1
ATOM 2088 C C . GLY A 1 268 ? -2.106 -5.668 -8.867 1.00 98.06 268 GLY A C 1
ATOM 2089 O O . GLY A 1 268 ? -1.861 -5.910 -7.686 1.00 98.06 268 GLY A O 1
ATOM 2090 N N . CYS A 1 269 ? -3.118 -6.237 -9.516 1.00 97.12 269 CYS A N 1
ATOM 2091 C CA . CYS A 1 269 ? -3.995 -7.252 -8.934 1.00 97.12 269 CYS A CA 1
ATOM 2092 C C . CYS A 1 269 ? -4.464 -8.218 -10.029 1.00 97.12 269 CYS A C 1
ATOM 2094 O O . CYS A 1 269 ? -5.013 -7.790 -11.040 1.00 97.12 269 CYS A O 1
ATOM 2096 N N . SER A 1 270 ? -4.222 -9.518 -9.845 1.00 91.94 270 SER A N 1
ATOM 2097 C CA . SER A 1 270 ? -4.559 -10.543 -10.845 1.00 91.94 270 SER A CA 1
ATOM 2098 C C . SER A 1 270 ? -6.058 -10.826 -10.951 1.00 91.94 270 SER A C 1
ATOM 2100 O O . SER A 1 270 ? -6.510 -11.296 -11.990 1.00 91.94 270 SER A O 1
ATOM 2102 N N . ASP A 1 271 ? -6.803 -10.574 -9.875 1.00 89.62 271 ASP A N 1
ATOM 2103 C CA . ASP A 1 271 ? -8.251 -10.750 -9.795 1.00 89.62 271 ASP A CA 1
ATOM 2104 C C . ASP A 1 271 ? -8.943 -9.402 -10.092 1.00 89.62 271 ASP A C 1
ATOM 2106 O O . ASP A 1 271 ? -8.764 -8.449 -9.327 1.00 89.62 271 ASP A O 1
ATOM 2110 N N . PRO A 1 272 ? -9.697 -9.277 -11.203 1.00 81.94 272 PRO A N 1
ATOM 2111 C CA . PRO A 1 272 ? -10.359 -8.028 -11.573 1.00 81.94 272 PRO A CA 1
ATOM 2112 C C . PRO A 1 272 ? -11.393 -7.540 -10.554 1.00 81.94 272 PRO A C 1
ATOM 2114 O O . PRO A 1 272 ? -11.525 -6.329 -10.369 1.00 81.94 272 PRO A O 1
ATOM 2117 N N . ASP A 1 273 ? -12.106 -8.451 -9.889 1.00 82.62 273 ASP A N 1
ATOM 2118 C CA . ASP A 1 273 ? -13.133 -8.083 -8.915 1.00 82.62 273 ASP A CA 1
ATOM 2119 C C . ASP A 1 273 ? -12.469 -7.529 -7.653 1.00 82.62 273 ASP A C 1
ATOM 2121 O O . ASP A 1 273 ? -12.823 -6.454 -7.162 1.00 82.62 273 ASP A O 1
ATOM 2125 N N . GLU A 1 274 ? -11.409 -8.192 -7.194 1.00 90.00 274 GLU A N 1
ATOM 2126 C CA . GLU A 1 274 ? -10.580 -7.719 -6.086 1.00 90.00 274 GLU A CA 1
ATOM 2127 C C . GLU A 1 274 ? -9.875 -6.389 -6.423 1.00 90.00 274 GLU A C 1
ATOM 2129 O O . GLU A 1 274 ? -9.750 -5.505 -5.571 1.00 90.00 274 GLU A O 1
ATOM 2134 N N . ALA A 1 275 ? -9.466 -6.180 -7.679 1.00 86.38 275 ALA A N 1
ATOM 2135 C CA . ALA A 1 275 ? -8.873 -4.922 -8.130 1.00 86.38 275 ALA A CA 1
ATOM 2136 C C . ALA A 1 275 ? -9.835 -3.732 -7.970 1.00 86.38 275 ALA A C 1
ATOM 2138 O O . ALA A 1 275 ? -9.407 -2.648 -7.562 1.00 86.38 275 ALA A O 1
ATOM 2139 N N . ILE A 1 276 ? -11.133 -3.924 -8.243 1.00 83.06 276 ILE A N 1
ATOM 2140 C CA . ILE A 1 276 ? -12.172 -2.903 -8.025 1.00 83.06 276 ILE A CA 1
ATOM 2141 C C . ILE A 1 276 ? -12.281 -2.571 -6.534 1.00 83.06 276 ILE A C 1
ATOM 2143 O O . ILE A 1 276 ? -12.380 -1.396 -6.166 1.00 83.06 276 ILE A O 1
ATOM 2147 N N . VAL A 1 277 ? -12.205 -3.588 -5.674 1.00 90.12 277 VAL A N 1
ATOM 2148 C CA . VAL A 1 277 ? -12.254 -3.413 -4.220 1.00 90.12 277 VAL A CA 1
ATOM 2149 C C . VAL A 1 277 ? -11.045 -2.615 -3.727 1.00 90.12 277 VAL A C 1
ATOM 2151 O O . VAL A 1 277 ? -11.228 -1.573 -3.090 1.00 90.12 277 VAL A O 1
ATOM 2154 N N . TRP A 1 278 ? -9.819 -2.995 -4.097 1.00 96.19 278 TRP A N 1
ATOM 2155 C CA . TRP A 1 278 ? -8.623 -2.220 -3.752 1.00 96.19 278 TRP A CA 1
ATOM 2156 C C . TRP A 1 278 ? -8.666 -0.796 -4.298 1.00 96.19 278 TRP A C 1
ATOM 2158 O O . TRP A 1 278 ? -8.329 0.155 -3.589 1.00 96.19 278 TRP A O 1
ATOM 2168 N N . ARG A 1 279 ? -9.132 -0.618 -5.536 1.00 94.56 279 ARG A N 1
ATOM 2169 C CA . ARG A 1 279 ? -9.323 0.710 -6.118 1.00 94.56 279 ARG A CA 1
ATOM 2170 C C . ARG A 1 279 ? -10.264 1.555 -5.270 1.00 94.56 279 ARG A C 1
ATOM 2172 O O . ARG A 1 279 ? -9.926 2.698 -4.984 1.00 94.56 279 ARG A O 1
ATOM 2179 N N . SER A 1 280 ? -11.400 1.013 -4.836 1.00 90.94 280 SER A N 1
ATOM 2180 C CA . SER A 1 280 ? -12.357 1.755 -4.006 1.00 90.94 280 SER A CA 1
ATOM 2181 C C . SER A 1 280 ? -11.756 2.227 -2.674 1.00 90.94 280 SER A C 1
ATOM 2183 O O . SER A 1 280 ? -12.034 3.342 -2.232 1.00 90.94 280 SER A O 1
ATOM 2185 N N . LEU A 1 281 ? -10.863 1.430 -2.077 1.00 95.44 281 LEU A N 1
ATOM 2186 C CA . LEU A 1 281 ? -10.199 1.753 -0.814 1.00 95.44 281 LEU A CA 1
ATOM 2187 C C . LEU A 1 281 ? -9.195 2.903 -0.935 1.00 95.44 281 LEU A C 1
ATOM 2189 O O . LEU A 1 281 ? -9.082 3.713 -0.015 1.00 95.44 281 LEU A O 1
ATOM 2193 N N . PHE A 1 282 ? -8.490 3.009 -2.062 1.00 96.62 282 PHE A N 1
ATOM 2194 C CA . PHE A 1 282 ? -7.423 3.997 -2.248 1.00 96.62 282 PHE A CA 1
ATOM 2195 C C . PHE A 1 282 ? -7.820 5.214 -3.087 1.00 96.62 282 PHE A C 1
ATOM 2197 O O . PHE A 1 282 ? -7.263 6.289 -2.889 1.00 96.62 282 PHE A O 1
ATOM 2204 N N . ASN A 1 283 ? -8.759 5.085 -4.022 1.00 95.56 283 ASN A N 1
ATOM 2205 C CA . ASN A 1 283 ? -9.027 6.133 -5.000 1.00 95.56 283 ASN A CA 1
ATOM 2206 C C . ASN A 1 283 ? -9.666 7.370 -4.350 1.00 95.56 283 ASN A C 1
ATOM 2208 O O . ASN A 1 283 ? -10.672 7.274 -3.648 1.00 95.56 283 ASN A O 1
ATOM 2212 N N . THR A 1 284 ? -9.113 8.549 -4.621 1.00 94.50 284 THR A N 1
ATOM 2213 C CA . THR A 1 284 ? -9.664 9.849 -4.206 1.00 94.50 284 THR A CA 1
ATOM 2214 C C . THR A 1 284 ? -9.548 10.853 -5.362 1.00 94.50 284 THR A C 1
ATOM 2216 O O . THR A 1 284 ? -8.847 10.576 -6.334 1.00 94.50 284 THR A O 1
ATOM 2219 N N . PRO A 1 285 ? -10.169 12.048 -5.286 1.00 94.12 285 PRO A N 1
ATOM 2220 C CA . PRO A 1 285 ? -9.973 13.085 -6.302 1.00 94.12 285 PRO A CA 1
ATOM 2221 C C . PRO A 1 285 ? -8.504 13.480 -6.528 1.00 94.12 285 PRO A C 1
ATOM 2223 O O . PRO A 1 285 ? -8.150 13.849 -7.645 1.00 94.12 285 PRO A O 1
ATOM 2226 N N . TYR A 1 286 ? -7.659 13.378 -5.495 1.00 94.25 286 TYR A N 1
ATOM 2227 C CA . TYR A 1 286 ? -6.235 13.730 -5.544 1.00 94.25 286 TYR A CA 1
ATOM 2228 C C . TYR A 1 286 ? -5.297 12.514 -5.609 1.00 94.25 286 TYR A C 1
ATOM 2230 O O . TYR A 1 286 ? -4.104 12.691 -5.799 1.00 94.25 286 TYR A O 1
ATOM 2238 N N . PHE A 1 287 ? -5.801 11.294 -5.433 1.00 96.38 287 PHE A N 1
ATOM 2239 C CA . PHE A 1 287 ? -5.023 10.057 -5.484 1.00 96.38 287 PHE A CA 1
ATOM 2240 C C . PHE A 1 287 ? -5.720 9.095 -6.446 1.00 96.38 287 PHE A C 1
ATOM 2242 O O . PHE A 1 287 ? -6.539 8.269 -6.037 1.00 96.38 287 PHE A O 1
ATOM 2249 N N . GLN A 1 288 ? -5.462 9.269 -7.743 1.00 97.25 288 GLN A N 1
ATOM 2250 C CA . GLN A 1 288 ? -6.108 8.475 -8.789 1.00 97.25 288 GLN A CA 1
ATOM 2251 C C . GLN A 1 288 ? -5.442 7.106 -8.898 1.00 97.25 288 GLN A C 1
ATOM 2253 O O . GLN A 1 288 ? -4.219 6.993 -8.961 1.00 97.25 288 GLN A O 1
ATOM 2258 N N . VAL A 1 289 ? -6.253 6.055 -8.925 1.00 96.81 289 VAL A N 1
ATOM 2259 C CA . VAL A 1 289 ? -5.769 4.675 -8.961 1.00 96.81 289 VAL A CA 1
ATOM 2260 C C . VAL A 1 289 ? -6.084 4.058 -10.318 1.00 96.81 289 VAL A C 1
ATOM 2262 O O . VAL A 1 289 ? -7.258 3.943 -10.687 1.00 96.81 289 VAL A O 1
ATOM 2265 N N . ASN A 1 290 ? -5.042 3.605 -11.018 1.00 97.44 290 ASN A N 1
ATOM 2266 C CA . ASN A 1 290 ? -5.171 2.710 -12.164 1.00 97.44 290 ASN A CA 1
ATOM 2267 C C . ASN A 1 290 ? -4.866 1.259 -11.759 1.00 97.44 290 ASN A C 1
ATOM 2269 O O . ASN A 1 290 ? -3.973 1.020 -10.946 1.00 97.44 290 ASN A O 1
ATOM 2273 N N . CYS A 1 291 ? -5.587 0.292 -12.324 1.00 96.94 291 CYS A N 1
ATOM 2274 C CA . CYS A 1 291 ? -5.428 -1.129 -12.006 1.00 96.94 291 CYS A CA 1
ATOM 2275 C C . CYS A 1 291 ? -4.904 -1.904 -13.215 1.00 96.94 291 CYS A C 1
ATOM 2277 O O . CYS A 1 291 ? -5.417 -1.757 -14.321 1.00 96.94 291 CYS A O 1
ATOM 2279 N N . VAL A 1 292 ? -3.925 -2.776 -12.984 1.00 97.00 292 VAL A N 1
ATOM 2280 C CA . VAL A 1 292 ? -3.351 -3.680 -13.985 1.00 97.00 292 VAL A CA 1
ATOM 2281 C C . VAL A 1 292 ? -3.305 -5.108 -13.446 1.00 97.00 292 VAL A C 1
ATOM 2283 O O . VAL A 1 292 ? -3.173 -5.322 -12.243 1.00 97.00 292 VAL A O 1
ATOM 2286 N N . GLY A 1 293 ? -3.358 -6.100 -14.337 1.00 95.62 293 GLY A N 1
ATOM 2287 C CA . GLY A 1 293 ? -3.249 -7.520 -13.965 1.00 95.62 293 GLY A CA 1
ATOM 2288 C C . GLY A 1 293 ? -1.835 -7.978 -13.576 1.00 95.62 293 GLY A C 1
ATOM 2289 O O . GLY A 1 293 ? -1.646 -9.108 -13.135 1.00 95.62 293 GLY A O 1
ATOM 2290 N N . ASP A 1 294 ? -0.829 -7.123 -13.768 1.00 95.94 294 ASP A N 1
ATOM 2291 C CA . ASP A 1 294 ? 0.593 -7.449 -13.639 1.00 95.94 294 ASP A CA 1
ATOM 2292 C C . ASP A 1 294 ? 1.158 -7.065 -12.259 1.00 95.94 294 ASP A C 1
ATOM 2294 O O . ASP A 1 294 ? 1.843 -6.054 -12.102 1.00 95.94 294 ASP A O 1
ATOM 2298 N N . VAL A 1 295 ? 0.853 -7.883 -11.245 1.00 96.06 295 VAL A N 1
ATOM 2299 C CA . VAL A 1 295 ? 1.312 -7.696 -9.851 1.00 96.06 295 VAL A CA 1
ATOM 2300 C C . VAL A 1 295 ? 2.840 -7.589 -9.768 1.00 96.06 295 VAL A C 1
ATOM 2302 O O . VAL A 1 295 ? 3.390 -6.655 -9.187 1.00 96.06 295 VAL A O 1
ATOM 2305 N N . ILE A 1 296 ? 3.538 -8.535 -10.396 1.00 94.44 296 ILE A N 1
ATOM 2306 C CA . ILE A 1 296 ? 4.996 -8.639 -10.312 1.00 94.44 296 ILE A CA 1
ATOM 2307 C C . ILE A 1 296 ? 5.666 -7.476 -11.055 1.00 94.44 296 ILE A C 1
ATOM 2309 O O . ILE A 1 296 ? 6.604 -6.875 -10.528 1.00 94.44 296 ILE A O 1
ATOM 2313 N N . GLY A 1 297 ? 5.162 -7.091 -12.233 1.00 95.31 297 GLY A N 1
ATOM 2314 C CA . GLY A 1 297 ? 5.663 -5.933 -12.973 1.00 95.31 297 GLY A CA 1
ATOM 2315 C C . GLY A 1 297 ? 5.570 -4.626 -12.183 1.00 95.31 297 GLY A C 1
ATOM 2316 O O . GLY A 1 297 ? 6.533 -3.853 -12.171 1.00 95.31 297 GLY A O 1
ATOM 2317 N N . VAL A 1 298 ? 4.462 -4.403 -11.467 1.00 96.69 298 VAL A N 1
ATOM 2318 C CA . VAL A 1 298 ? 4.269 -3.215 -10.613 1.00 96.69 298 VAL A CA 1
ATOM 2319 C C . VAL A 1 298 ? 5.321 -3.149 -9.497 1.00 96.69 298 VAL A C 1
ATOM 2321 O O . VAL A 1 298 ? 5.899 -2.082 -9.257 1.00 96.69 298 VAL A O 1
ATOM 2324 N N . GLU A 1 299 ? 5.629 -4.272 -8.844 1.00 94.06 299 GLU A N 1
ATOM 2325 C CA . GLU A 1 299 ? 6.660 -4.321 -7.798 1.00 94.06 299 GLU A CA 1
ATOM 2326 C C . GLU A 1 299 ? 8.077 -4.123 -8.335 1.00 94.06 299 GLU A C 1
ATOM 2328 O O . GLU A 1 299 ? 8.850 -3.361 -7.746 1.00 94.06 299 GLU A O 1
ATOM 2333 N N . PHE A 1 300 ? 8.421 -4.752 -9.464 1.00 93.62 300 PHE A N 1
ATOM 2334 C CA . PHE A 1 300 ? 9.733 -4.564 -10.088 1.00 93.62 300 PHE A CA 1
ATOM 2335 C C . PHE A 1 300 ? 9.980 -3.097 -10.446 1.00 93.62 300 PHE A C 1
ATOM 2337 O O . PHE A 1 300 ? 11.073 -2.579 -10.198 1.00 93.62 300 PHE A O 1
ATOM 2344 N N . CYS A 1 301 ? 8.964 -2.403 -10.966 1.00 94.19 301 CYS A N 1
ATOM 2345 C CA . CYS A 1 301 ? 9.069 -0.978 -11.253 1.00 94.19 301 CYS A CA 1
ATOM 2346 C C . CYS A 1 301 ? 9.395 -0.168 -9.986 1.00 94.19 301 CYS A C 1
ATOM 2348 O O . CYS A 1 301 ? 10.368 0.591 -9.963 1.00 94.19 301 CYS A O 1
ATOM 2350 N N . GLY A 1 302 ? 8.639 -0.388 -8.904 1.00 90.50 302 GLY A N 1
ATOM 2351 C CA . GLY A 1 302 ? 8.831 0.323 -7.637 1.00 90.50 302 GLY A CA 1
ATOM 2352 C C . GLY A 1 302 ? 10.161 0.016 -6.942 1.00 90.50 302 GLY A C 1
ATOM 2353 O O . GLY A 1 302 ? 10.745 0.899 -6.308 1.00 90.50 302 GLY A O 1
ATOM 2354 N N . ALA A 1 303 ? 10.656 -1.217 -7.057 1.00 89.06 303 ALA A N 1
ATOM 2355 C CA . ALA A 1 303 ? 11.892 -1.646 -6.413 1.00 89.06 303 ALA A CA 1
ATOM 2356 C C . ALA A 1 303 ? 13.147 -1.126 -7.129 1.00 89.06 303 ALA A C 1
ATOM 2358 O O . ALA A 1 303 ? 14.071 -0.633 -6.479 1.00 89.06 303 ALA A O 1
ATOM 2359 N N . LEU A 1 304 ? 13.188 -1.206 -8.463 1.00 91.75 304 LEU A N 1
ATOM 2360 C CA . LEU A 1 304 ? 14.401 -0.907 -9.228 1.00 91.75 304 LEU A CA 1
ATOM 2361 C C . LEU A 1 304 ? 14.620 0.596 -9.460 1.00 91.75 304 LEU A C 1
ATOM 2363 O O . LEU A 1 304 ? 15.760 1.039 -9.612 1.00 91.75 304 LEU A O 1
ATOM 2367 N N . LYS A 1 305 ? 13.557 1.410 -9.423 1.00 92.94 305 LYS A N 1
ATOM 2368 C CA . LYS A 1 305 ? 13.635 2.861 -9.675 1.00 92.94 305 LYS A CA 1
ATOM 2369 C C . LYS A 1 305 ? 14.582 3.612 -8.735 1.00 92.94 305 LYS A C 1
ATOM 2371 O O . LYS A 1 305 ? 15.176 4.611 -9.134 1.00 92.94 305 LYS A O 1
ATOM 2376 N N . ASN A 1 306 ? 14.756 3.139 -7.497 1.00 89.25 306 ASN A N 1
ATOM 2377 C CA . ASN A 1 306 ? 15.665 3.772 -6.537 1.00 89.25 306 ASN A CA 1
ATOM 2378 C C . ASN A 1 306 ? 17.134 3.674 -6.985 1.00 89.25 306 ASN A C 1
ATOM 2380 O O . ASN A 1 306 ? 17.890 4.608 -6.748 1.00 89.25 306 ASN A O 1
ATOM 2384 N N . VAL A 1 307 ? 17.525 2.604 -7.689 1.00 92.62 307 VAL A N 1
ATOM 2385 C CA . VAL A 1 307 ? 18.884 2.461 -8.247 1.00 92.62 307 VAL A CA 1
ATOM 2386 C C . VAL A 1 307 ? 19.133 3.516 -9.327 1.00 92.62 307 VAL A C 1
ATOM 2388 O O . VAL A 1 307 ? 20.180 4.161 -9.343 1.00 92.62 307 VAL A O 1
ATOM 2391 N N . VAL A 1 308 ? 18.139 3.753 -10.189 1.00 95.06 308 VAL A N 1
ATOM 2392 C CA . VAL A 1 308 ? 18.201 4.804 -11.218 1.00 95.06 308 VAL A CA 1
ATOM 2393 C C . VAL A 1 308 ? 18.285 6.191 -10.578 1.00 95.06 308 VAL A C 1
ATOM 2395 O O . VAL A 1 308 ? 19.059 7.028 -11.039 1.00 95.06 308 VAL A O 1
ATOM 2398 N N . ALA A 1 309 ? 17.549 6.420 -9.487 1.00 93.75 309 ALA A N 1
ATOM 2399 C CA . ALA A 1 309 ? 17.574 7.686 -8.759 1.00 93.75 309 ALA A CA 1
ATOM 2400 C C . ALA A 1 309 ? 18.950 8.006 -8.158 1.00 93.75 309 ALA A C 1
ATOM 2402 O O . ALA A 1 309 ? 19.406 9.136 -8.304 1.00 93.75 309 ALA A O 1
ATOM 2403 N N . VAL A 1 310 ? 19.646 7.018 -7.582 1.00 95.75 310 VAL A N 1
ATOM 2404 C CA . VAL A 1 310 ? 21.036 7.192 -7.113 1.00 95.75 310 VAL A CA 1
ATOM 2405 C C . VAL A 1 310 ? 21.946 7.609 -8.272 1.00 95.75 310 VAL A C 1
ATOM 2407 O O . VAL A 1 310 ? 22.705 8.572 -8.162 1.00 95.75 310 VAL A O 1
ATOM 2410 N N . GLY A 1 311 ? 21.826 6.934 -9.421 1.00 96.31 311 GLY A N 1
ATOM 2411 C CA . GLY A 1 311 ? 22.564 7.300 -10.630 1.00 96.31 311 GLY A CA 1
ATOM 2412 C C . GLY A 1 311 ? 22.276 8.734 -11.085 1.00 96.31 311 GLY A C 1
ATOM 2413 O O . GLY A 1 311 ? 23.202 9.474 -11.407 1.00 96.31 311 GLY A O 1
ATOM 2414 N N . ALA A 1 312 ? 21.010 9.155 -11.061 1.00 96.19 312 ALA A N 1
ATOM 2415 C CA . ALA A 1 312 ? 20.608 10.522 -11.381 1.00 96.19 312 ALA A CA 1
ATOM 2416 C C . ALA A 1 312 ? 21.168 11.552 -10.377 1.00 96.19 312 ALA A C 1
ATOM 2418 O O . ALA A 1 312 ? 21.606 12.623 -10.797 1.00 96.19 312 ALA A O 1
ATOM 2419 N N . GLY A 1 313 ? 21.225 11.213 -9.087 1.00 96.31 313 GLY A N 1
ATOM 2420 C CA . GLY A 1 313 ? 21.834 12.041 -8.043 1.00 96.31 313 GLY A CA 1
ATOM 2421 C C . GLY A 1 313 ? 23.346 12.221 -8.220 1.00 96.31 313 GLY A C 1
ATOM 2422 O O . GLY A 1 313 ? 23.865 13.312 -7.989 1.00 96.31 313 GLY A O 1
ATOM 2423 N N . PHE A 1 314 ? 24.066 11.210 -8.722 1.00 97.56 314 PHE A N 1
ATOM 2424 C CA . PHE A 1 314 ? 25.479 11.376 -9.090 1.00 97.56 314 PHE A CA 1
ATOM 2425 C C . PHE A 1 314 ? 25.668 12.406 -10.206 1.00 97.56 314 PHE A C 1
ATOM 2427 O O . PHE A 1 314 ? 26.596 13.209 -10.147 1.00 97.56 314 PHE A O 1
ATOM 2434 N N . ILE A 1 315 ? 24.771 12.433 -11.195 1.00 97.69 315 ILE A N 1
ATOM 2435 C CA . ILE A 1 315 ? 24.809 13.434 -12.270 1.00 97.69 315 ILE A CA 1
ATOM 2436 C C . ILE A 1 315 ? 24.592 14.849 -11.719 1.00 97.69 315 ILE A C 1
ATOM 2438 O O . ILE A 1 315 ? 25.298 15.769 -12.144 1.00 97.69 315 ILE A O 1
ATOM 2442 N N . ASP A 1 316 ? 23.673 15.015 -10.761 1.00 95.56 316 ASP A N 1
ATOM 2443 C CA . ASP A 1 316 ? 23.471 16.293 -10.066 1.00 95.56 316 ASP A CA 1
ATOM 2444 C C . ASP A 1 316 ? 24.729 16.701 -9.287 1.00 95.56 316 ASP A C 1
ATOM 2446 O O . ASP A 1 316 ? 25.216 17.820 -9.446 1.00 95.56 316 ASP A O 1
ATOM 2450 N N . GLY A 1 317 ? 25.301 15.781 -8.502 1.00 96.94 317 GLY A N 1
ATOM 2451 C CA . GLY A 1 317 ? 26.508 16.026 -7.707 1.00 96.94 317 GLY A CA 1
ATOM 2452 C C . GLY A 1 317 ? 27.748 16.353 -8.547 1.00 96.94 317 GLY A C 1
ATOM 2453 O O . GLY A 1 317 ? 28.615 17.102 -8.102 1.00 96.94 317 GLY A O 1
ATOM 2454 N N . MET A 1 318 ? 27.819 15.838 -9.777 1.00 97.50 318 MET A N 1
ATOM 2455 C CA . MET A 1 318 ? 28.880 16.145 -10.743 1.00 97.50 318 MET A CA 1
ATOM 2456 C C . MET A 1 318 ? 28.596 17.395 -11.593 1.00 97.50 318 MET A C 1
ATOM 2458 O O . MET A 1 318 ? 29.459 17.809 -12.366 1.00 97.50 318 MET A O 1
ATOM 2462 N N . GLY A 1 319 ? 27.403 17.991 -11.498 1.00 96.75 319 GLY A N 1
ATOM 2463 C CA . GLY A 1 319 ? 27.039 19.189 -12.260 1.00 96.75 319 GLY A CA 1
ATOM 2464 C C . GLY A 1 319 ? 26.956 18.980 -13.779 1.00 96.75 319 GLY A C 1
ATOM 2465 O O . GLY A 1 319 ? 27.157 19.924 -14.539 1.00 96.75 319 GLY A O 1
ATOM 2466 N N . LEU A 1 320 ? 26.660 17.762 -14.249 1.00 96.25 320 LEU A N 1
ATOM 2467 C CA . LEU A 1 320 ? 26.698 17.405 -15.682 1.00 96.25 320 LEU A CA 1
ATOM 2468 C C . LEU A 1 320 ? 25.442 17.818 -16.476 1.00 96.25 320 LEU A C 1
ATOM 2470 O O . LEU A 1 320 ? 25.344 17.552 -17.678 1.00 96.25 320 LEU A O 1
ATOM 2474 N N . GLY A 1 321 ? 24.480 18.461 -15.812 1.00 95.69 321 GLY A N 1
ATOM 2475 C CA . GLY A 1 321 ? 23.303 19.072 -16.425 1.00 95.69 321 GLY A CA 1
ATOM 2476 C C . GLY A 1 321 ? 22.180 18.107 -16.825 1.00 95.69 321 GLY A C 1
ATOM 2477 O O . GLY A 1 321 ? 22.296 16.879 -16.799 1.00 95.69 321 GLY A O 1
ATOM 2478 N N . ASN A 1 322 ? 21.056 18.700 -17.236 1.00 96.00 322 ASN A N 1
ATOM 2479 C CA . ASN A 1 322 ? 19.789 17.989 -17.435 1.00 96.00 322 ASN A CA 1
ATOM 2480 C C . ASN A 1 322 ? 19.804 16.987 -18.599 1.00 96.00 322 ASN A C 1
ATOM 2482 O O . ASN A 1 322 ? 19.143 15.957 -18.508 1.00 96.00 322 ASN A O 1
ATOM 2486 N N . ASN A 1 323 ? 20.565 17.241 -19.671 1.00 97.69 323 ASN A N 1
ATOM 2487 C CA . ASN A 1 323 ? 20.647 16.316 -20.812 1.00 97.69 323 ASN A CA 1
ATOM 2488 C C . ASN A 1 323 ? 21.287 14.981 -20.408 1.00 97.69 323 ASN A C 1
ATOM 2490 O O . ASN A 1 323 ? 20.780 13.914 -20.752 1.00 97.69 323 ASN A O 1
ATOM 2494 N N . THR A 1 324 ? 22.368 15.040 -19.626 1.00 97.56 324 THR A N 1
ATOM 2495 C CA . THR A 1 324 ? 23.039 13.854 -19.079 1.00 97.56 324 THR A CA 1
ATOM 2496 C C . THR A 1 324 ? 22.118 13.118 -18.109 1.00 97.56 324 THR A C 1
ATOM 2498 O O . THR A 1 324 ? 21.991 11.896 -18.182 1.00 97.56 324 THR A O 1
ATOM 2501 N N . LYS A 1 325 ? 21.403 13.862 -17.253 1.00 97.25 325 LYS A N 1
ATOM 2502 C CA . LYS A 1 325 ? 20.448 13.287 -16.298 1.00 97.25 325 LYS A CA 1
ATOM 2503 C C . LYS A 1 325 ? 19.314 12.552 -17.010 1.00 97.25 325 LYS A C 1
ATOM 2505 O O . LYS A 1 325 ? 19.036 11.401 -16.690 1.00 97.25 325 LYS A O 1
ATOM 2510 N N . ALA A 1 326 ? 18.724 13.167 -18.034 1.00 97.56 326 ALA A N 1
ATOM 2511 C CA . ALA A 1 326 ? 17.690 12.545 -18.857 1.00 97.56 326 ALA A CA 1
ATOM 2512 C C . ALA A 1 326 ? 18.197 11.277 -19.568 1.00 97.56 326 ALA A C 1
ATOM 2514 O O . ALA A 1 326 ? 17.480 10.278 -19.632 1.00 97.56 326 ALA A O 1
ATOM 2515 N N . ALA A 1 327 ? 19.444 11.280 -20.057 1.00 97.62 327 ALA A N 1
ATOM 2516 C CA . ALA A 1 327 ? 20.050 10.100 -20.668 1.00 97.62 327 ALA A CA 1
ATOM 2517 C C . ALA A 1 327 ? 20.196 8.939 -19.668 1.00 97.62 327 ALA A C 1
ATOM 2519 O O . ALA A 1 327 ? 19.830 7.813 -20.009 1.00 97.62 327 ALA A O 1
ATOM 2520 N N . ILE A 1 328 ? 20.660 9.211 -18.442 1.00 96.94 328 ILE A N 1
ATOM 2521 C CA . ILE A 1 328 ? 20.777 8.206 -17.372 1.00 96.94 328 ILE A CA 1
ATOM 2522 C C . ILE A 1 328 ? 19.410 7.677 -16.947 1.00 96.94 328 ILE A C 1
ATOM 2524 O O . ILE A 1 328 ? 19.243 6.464 -16.857 1.00 96.94 328 ILE A O 1
ATOM 2528 N N . ILE A 1 329 ? 18.415 8.551 -16.777 1.00 97.38 329 ILE A N 1
ATOM 2529 C CA . ILE A 1 329 ? 17.041 8.139 -16.460 1.00 97.38 329 ILE A CA 1
ATOM 2530 C C . ILE A 1 329 ? 16.502 7.193 -17.539 1.00 97.38 329 ILE A C 1
ATOM 2532 O O . ILE A 1 329 ? 15.995 6.119 -17.227 1.00 97.38 329 ILE A O 1
ATOM 2536 N N . ARG A 1 330 ? 16.657 7.549 -18.821 1.00 97.81 330 ARG A N 1
ATOM 2537 C CA . ARG A 1 330 ? 16.199 6.726 -19.951 1.00 97.81 330 ARG A CA 1
ATOM 2538 C C . ARG A 1 330 ? 16.920 5.376 -20.018 1.00 97.81 330 ARG A C 1
ATOM 2540 O O . ARG A 1 330 ? 16.277 4.361 -20.275 1.00 97.81 330 ARG A O 1
ATOM 2547 N N . ILE A 1 331 ? 18.244 5.356 -19.843 1.00 97.38 331 ILE A N 1
ATOM 2548 C CA . ILE A 1 331 ? 19.037 4.114 -19.847 1.00 97.38 331 ILE A CA 1
ATOM 2549 C C . ILE A 1 331 ? 18.613 3.227 -18.676 1.00 97.38 331 ILE A C 1
ATOM 2551 O O . ILE A 1 331 ? 18.238 2.080 -18.905 1.00 97.38 331 ILE A O 1
ATOM 2555 N N . GLY A 1 332 ? 18.575 3.783 -17.463 1.00 96.81 332 GLY A N 1
ATOM 2556 C CA . GLY A 1 332 ? 18.158 3.077 -16.257 1.00 96.81 332 GLY A CA 1
ATOM 2557 C C . GLY A 1 332 ? 16.746 2.509 -16.377 1.00 96.81 332 GLY A C 1
ATOM 2558 O O . GLY A 1 332 ? 16.536 1.342 -16.078 1.00 96.81 332 GLY A O 1
ATOM 2559 N N . PHE A 1 333 ? 15.794 3.272 -16.917 1.00 95.62 333 PHE A N 1
ATOM 2560 C CA . PHE A 1 333 ? 14.434 2.790 -17.177 1.00 95.62 333 PHE A CA 1
ATOM 2561 C C . PHE A 1 333 ? 14.398 1.578 -18.127 1.00 95.62 333 PHE A C 1
ATOM 2563 O O . PHE A 1 333 ? 13.688 0.603 -17.878 1.00 95.62 333 PHE A O 1
ATOM 2570 N N . LEU A 1 334 ? 15.193 1.590 -19.203 1.00 95.44 334 LEU A N 1
ATOM 2571 C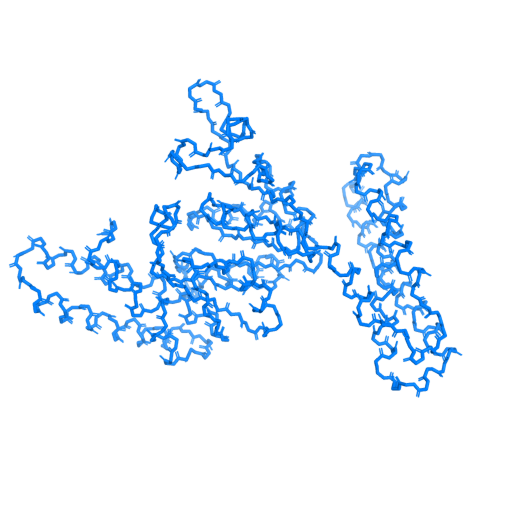 CA . LEU A 1 334 ? 15.289 0.440 -20.110 1.00 95.44 334 LEU A CA 1
ATOM 2572 C C . LEU A 1 334 ? 15.977 -0.766 -19.463 1.00 95.44 334 LEU A C 1
ATOM 2574 O O . LEU A 1 334 ? 15.612 -1.904 -19.761 1.00 95.44 334 LEU A O 1
ATOM 2578 N N . GLU A 1 335 ? 16.965 -0.539 -18.602 1.00 95.56 335 GLU A N 1
ATOM 2579 C CA . GLU A 1 335 ? 17.618 -1.602 -17.836 1.00 95.56 335 GLU A CA 1
ATOM 2580 C C . GLU A 1 335 ? 16.670 -2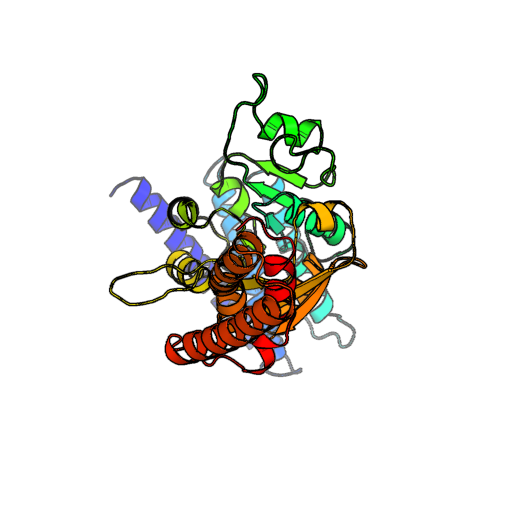.217 -16.811 1.00 95.56 335 GLU A C 1
ATOM 2582 O O . GLU A 1 335 ? 16.590 -3.440 -16.749 1.00 95.56 335 GLU A O 1
ATOM 2587 N N . MET A 1 336 ? 15.878 -1.406 -16.099 1.00 93.56 336 MET A N 1
ATOM 2588 C CA . MET A 1 336 ? 14.817 -1.887 -15.207 1.00 93.56 336 MET A CA 1
ATOM 2589 C C . MET A 1 336 ? 13.880 -2.841 -15.945 1.00 93.56 336 MET A C 1
ATOM 2591 O O . MET A 1 336 ? 13.615 -3.945 -15.473 1.00 93.56 336 MET A O 1
ATOM 2595 N N . ARG A 1 337 ? 13.428 -2.433 -17.136 1.00 92.25 337 ARG A N 1
ATOM 2596 C CA . ARG A 1 337 ? 12.541 -3.228 -17.987 1.00 92.25 337 ARG A CA 1
ATOM 2597 C C . ARG A 1 337 ? 13.163 -4.558 -18.395 1.00 92.25 337 ARG A C 1
ATOM 2599 O O . ARG A 1 337 ? 12.542 -5.606 -18.245 1.00 92.25 337 ARG A O 1
ATOM 2606 N N . ARG A 1 338 ? 14.405 -4.528 -18.888 1.00 92.44 338 ARG A N 1
ATOM 2607 C CA . ARG A 1 338 ? 15.142 -5.737 -19.291 1.00 92.44 338 ARG A CA 1
ATOM 2608 C C . ARG A 1 338 ? 15.386 -6.671 -18.112 1.00 92.44 338 ARG A C 1
ATOM 2610 O O . ARG A 1 338 ? 15.206 -7.873 -18.262 1.00 92.44 338 ARG A O 1
ATOM 2617 N N . LEU A 1 339 ? 15.779 -6.125 -16.963 1.00 90.12 339 LEU A N 1
ATOM 2618 C CA . LEU A 1 339 ? 16.067 -6.897 -15.760 1.00 90.12 339 LEU A CA 1
ATOM 2619 C C . LEU A 1 339 ? 14.807 -7.586 -15.243 1.00 90.12 339 LEU A C 1
ATOM 2621 O O . LEU A 1 339 ? 14.823 -8.791 -15.032 1.00 90.12 339 LEU A O 1
ATOM 2625 N N . ALA A 1 340 ? 13.707 -6.847 -15.115 1.00 90.31 340 ALA A N 1
ATOM 2626 C CA . ALA A 1 340 ? 12.429 -7.393 -14.679 1.00 90.31 340 ALA A CA 1
ATOM 2627 C C . ALA A 1 340 ? 11.961 -8.536 -15.597 1.00 90.31 340 ALA A C 1
ATOM 2629 O O . ALA A 1 340 ? 11.634 -9.617 -15.115 1.00 90.31 340 ALA A O 1
ATOM 2630 N N . MET A 1 341 ? 12.010 -8.338 -16.921 1.00 88.50 341 MET A N 1
ATOM 2631 C CA . MET A 1 341 ? 11.648 -9.374 -17.899 1.00 88.50 341 MET A CA 1
ATOM 2632 C C . MET A 1 341 ? 12.584 -10.589 -17.884 1.00 88.50 341 MET A C 1
ATOM 2634 O O . MET A 1 341 ? 12.163 -11.678 -18.255 1.00 88.50 341 MET A O 1
ATOM 2638 N N . HIS A 1 342 ? 13.851 -10.412 -17.505 1.00 87.44 342 HIS A N 1
ATOM 2639 C CA . HIS A 1 342 ? 14.828 -11.498 -17.453 1.00 87.44 342 HIS A CA 1
ATOM 2640 C C . HIS A 1 342 ? 14.766 -12.298 -16.148 1.00 87.44 342 HIS A C 1
ATOM 2642 O O . HIS A 1 342 ? 15.030 -13.495 -16.153 1.00 87.44 342 HIS A O 1
ATOM 2648 N N . MET A 1 343 ? 14.465 -11.631 -15.032 1.00 79.62 343 MET A N 1
ATOM 2649 C CA . MET A 1 343 ? 14.576 -12.201 -13.687 1.00 79.62 343 MET A CA 1
ATOM 2650 C C . MET A 1 343 ? 13.262 -12.709 -13.106 1.00 79.62 343 MET A C 1
ATOM 2652 O O . MET A 1 343 ? 13.273 -13.378 -12.077 1.00 79.62 343 MET A O 1
ATOM 2656 N N . SER A 1 344 ? 12.140 -12.364 -13.725 1.00 75.12 344 SER A N 1
ATOM 2657 C CA . SER A 1 344 ? 10.828 -12.836 -13.313 1.00 75.12 344 SER A CA 1
ATOM 2658 C C . SER A 1 344 ? 10.470 -14.115 -14.059 1.00 75.12 344 SER A C 1
ATOM 2660 O O . SER A 1 344 ? 10.419 -14.121 -15.286 1.00 75.12 344 SER A O 1
ATOM 2662 N N . ASP A 1 345 ? 10.118 -15.166 -13.319 1.00 76.88 345 ASP A N 1
ATOM 2663 C CA . ASP A 1 345 ? 9.440 -16.338 -13.889 1.00 76.88 345 ASP A CA 1
ATOM 2664 C C . ASP A 1 345 ? 7.998 -16.005 -14.322 1.00 76.88 345 ASP A C 1
ATOM 2666 O O . ASP A 1 345 ? 7.382 -16.727 -15.107 1.00 76.88 345 ASP A O 1
ATOM 2670 N N . ALA A 1 346 ? 7.436 -14.901 -13.811 1.00 77.62 346 ALA A N 1
ATOM 2671 C CA . ALA A 1 346 ? 6.105 -14.425 -14.166 1.00 77.62 346 ALA A CA 1
ATOM 2672 C C . ALA A 1 346 ? 6.143 -13.546 -15.422 1.00 77.62 346 ALA A C 1
ATOM 2674 O O . ALA A 1 346 ? 7.062 -12.747 -15.619 1.00 77.62 346 ALA A O 1
ATOM 2675 N N . ARG A 1 347 ? 5.089 -13.638 -16.241 1.00 82.75 347 ARG A N 1
ATOM 2676 C CA . ARG A 1 347 ? 4.920 -12.806 -17.436 1.00 82.75 347 ARG A CA 1
ATOM 2677 C C . ARG A 1 347 ? 4.664 -11.347 -17.050 1.00 82.75 347 ARG A C 1
ATOM 2679 O O . ARG A 1 347 ? 3.536 -10.987 -16.728 1.00 82.75 347 ARG A O 1
ATOM 2686 N N . ILE A 1 348 ? 5.696 -10.520 -17.172 1.00 90.88 348 ILE A N 1
ATOM 2687 C CA . ILE A 1 348 ? 5.603 -9.064 -17.023 1.00 90.88 348 ILE A CA 1
ATOM 2688 C C . ILE A 1 348 ? 5.145 -8.433 -18.343 1.00 90.88 348 ILE A C 1
ATOM 2690 O O . ILE A 1 348 ? 5.590 -8.825 -19.427 1.00 90.88 348 ILE A O 1
ATOM 2694 N N . GLN A 1 349 ? 4.255 -7.448 -18.259 1.00 92.31 349 GLN A N 1
ATOM 2695 C CA . GLN A 1 349 ? 3.723 -6.720 -19.407 1.00 92.31 349 GLN A CA 1
ATOM 2696 C C . GLN A 1 349 ? 4.531 -5.442 -19.653 1.00 92.31 349 GLN A C 1
ATOM 2698 O O . GLN A 1 349 ? 4.785 -4.658 -18.743 1.00 92.31 349 GLN A O 1
ATOM 2703 N N . ASP A 1 350 ? 4.917 -5.201 -20.909 1.00 91.50 350 ASP A N 1
ATOM 2704 C CA . ASP A 1 350 ? 5.688 -4.003 -21.282 1.00 91.50 350 ASP A CA 1
ATOM 2705 C C . ASP A 1 350 ? 4.914 -2.707 -20.979 1.00 91.50 350 ASP A C 1
ATOM 2707 O O . ASP A 1 350 ? 5.496 -1.718 -20.534 1.00 91.50 350 ASP A O 1
ATOM 2711 N N . SER A 1 351 ? 3.585 -2.741 -21.128 1.00 95.31 351 SER A N 1
ATOM 2712 C CA . SER A 1 351 ? 2.686 -1.629 -20.803 1.00 95.31 351 SER A CA 1
ATOM 2713 C C . SER A 1 351 ? 2.745 -1.213 -19.332 1.00 95.31 351 SER A C 1
ATOM 2715 O O . SER A 1 351 ? 2.608 -0.026 -19.055 1.00 95.31 351 SER A O 1
ATOM 2717 N N . THR A 1 352 ? 3.033 -2.132 -18.400 1.00 96.12 352 THR A N 1
ATOM 2718 C CA . THR A 1 352 ? 3.147 -1.832 -16.960 1.00 96.12 352 THR A CA 1
ATOM 2719 C C . THR A 1 352 ? 4.226 -0.785 -16.671 1.00 96.12 352 THR A C 1
ATOM 2721 O O . THR A 1 352 ? 4.083 0.029 -15.765 1.00 96.12 352 THR A O 1
ATOM 2724 N N . PHE A 1 353 ? 5.296 -0.729 -17.468 1.00 95.94 353 PHE A N 1
ATOM 2725 C CA . PHE A 1 353 ? 6.360 0.265 -17.283 1.00 95.94 353 PHE A CA 1
ATOM 2726 C C . PHE A 1 353 ? 5.932 1.686 -17.669 1.00 95.94 353 PHE A C 1
ATOM 2728 O O . PHE A 1 353 ? 6.568 2.652 -17.246 1.00 95.94 353 PHE A O 1
ATOM 2735 N N . MET A 1 354 ? 4.866 1.821 -18.459 1.00 96.62 354 MET A N 1
ATOM 2736 C CA . MET A 1 354 ? 4.307 3.113 -18.865 1.00 96.62 354 MET A CA 1
ATOM 2737 C C . MET A 1 354 ? 3.288 3.655 -17.854 1.00 96.62 354 MET A C 1
ATOM 2739 O O . MET A 1 354 ? 2.879 4.807 -17.965 1.00 96.62 354 MET A O 1
ATOM 2743 N N . GLU A 1 355 ? 2.912 2.850 -16.861 1.00 97.81 355 GLU A N 1
ATOM 2744 C CA . GLU A 1 355 ? 2.030 3.237 -15.763 1.00 97.81 355 GLU A CA 1
ATOM 2745 C C . GLU A 1 355 ? 2.752 4.093 -14.709 1.00 97.81 355 GLU A C 1
ATOM 2747 O O . GLU A 1 355 ? 3.983 4.227 -14.716 1.00 97.81 355 GLU A O 1
ATOM 2752 N N . SER A 1 356 ? 1.996 4.636 -13.744 1.00 96.94 356 SER A N 1
ATOM 2753 C CA . SER A 1 356 ? 2.563 5.442 -12.651 1.00 96.94 356 SER A CA 1
ATOM 2754 C C . SER A 1 356 ? 3.655 4.701 -11.865 1.00 96.94 356 SER A C 1
ATOM 2756 O O . SER A 1 356 ? 4.669 5.304 -11.507 1.00 96.94 356 SER A O 1
ATOM 2758 N N . CYS A 1 357 ? 3.507 3.388 -11.640 1.00 96.25 357 CYS A N 1
ATOM 2759 C CA . CYS A 1 357 ? 4.530 2.587 -10.958 1.00 96.25 357 CYS A CA 1
ATOM 2760 C C . CYS A 1 357 ? 5.889 2.576 -11.667 1.00 96.25 357 CYS A C 1
ATOM 2762 O O . CYS A 1 357 ? 6.899 2.376 -10.996 1.00 96.25 357 CYS A O 1
ATOM 2764 N N . GLY A 1 358 ? 5.910 2.756 -12.991 1.00 96.12 358 GLY A N 1
ATOM 2765 C CA . GLY A 1 358 ? 7.101 2.734 -13.830 1.00 96.12 358 GLY A CA 1
ATOM 2766 C C . GLY A 1 358 ? 7.636 4.134 -14.098 1.00 96.12 358 GLY A C 1
ATOM 2767 O O . GLY A 1 358 ? 8.365 4.703 -13.284 1.00 96.12 358 GLY A O 1
ATOM 2768 N N . VAL A 1 359 ? 7.317 4.675 -15.274 1.00 96.31 359 VAL A N 1
ATOM 2769 C CA . VAL A 1 359 ? 7.917 5.914 -15.786 1.00 96.31 359 VAL A CA 1
ATOM 2770 C C . VAL A 1 359 ? 7.710 7.107 -14.848 1.00 96.31 359 VAL A C 1
ATOM 2772 O O . VAL A 1 359 ? 8.661 7.853 -14.607 1.00 96.31 359 VAL A O 1
ATOM 2775 N N . ALA A 1 360 ? 6.516 7.272 -14.266 1.00 95.56 360 ALA A N 1
ATOM 2776 C CA . ALA A 1 360 ? 6.231 8.413 -13.396 1.00 95.56 360 ALA A CA 1
ATOM 2777 C C . ALA A 1 360 ? 7.026 8.339 -12.083 1.00 95.56 360 ALA A C 1
ATOM 2779 O O . ALA A 1 360 ? 7.670 9.316 -11.700 1.00 95.56 360 ALA A O 1
ATOM 2780 N N . ASP A 1 361 ? 7.042 7.180 -11.412 1.00 94.75 361 ASP A N 1
ATOM 2781 C CA . ASP A 1 361 ? 7.784 6.998 -10.157 1.00 94.75 361 ASP A CA 1
ATOM 2782 C C . ASP A 1 361 ? 9.298 7.161 -10.363 1.00 94.75 361 ASP A C 1
ATOM 2784 O O . ASP A 1 361 ? 9.973 7.780 -9.535 1.00 94.75 361 ASP A O 1
ATOM 2788 N N . VAL A 1 362 ? 9.839 6.685 -11.492 1.00 95.31 362 VAL A N 1
ATOM 2789 C CA . VAL A 1 362 ? 11.245 6.915 -11.864 1.00 95.31 362 VAL A CA 1
ATOM 2790 C C . VAL A 1 362 ? 11.534 8.409 -11.990 1.00 95.31 362 VAL A C 1
ATOM 2792 O O . VAL A 1 362 ? 12.477 8.890 -11.360 1.00 95.31 362 VAL A O 1
ATOM 2795 N N . ILE A 1 363 ? 10.727 9.152 -12.756 1.00 95.25 363 ILE A N 1
ATOM 2796 C CA . ILE A 1 363 ? 10.920 10.596 -12.959 1.00 95.25 363 ILE A CA 1
ATOM 2797 C C . ILE A 1 363 ? 10.863 11.326 -11.616 1.00 95.25 363 ILE A C 1
ATOM 2799 O O . ILE A 1 363 ? 11.839 11.968 -11.228 1.00 95.25 363 ILE A O 1
ATOM 2803 N N . THR A 1 364 ? 9.769 11.181 -10.868 1.00 92.50 364 THR A N 1
ATOM 2804 C CA . THR A 1 364 ? 9.578 11.882 -9.590 1.00 92.50 364 THR A CA 1
ATOM 2805 C C . THR A 1 364 ? 10.703 11.574 -8.606 1.00 92.50 364 THR A C 1
ATOM 2807 O O . THR A 1 364 ? 11.224 12.476 -7.949 1.00 92.50 364 THR A O 1
ATOM 2810 N N . THR A 1 365 ? 11.160 10.322 -8.545 1.00 89.50 365 THR A N 1
ATOM 2811 C CA . THR A 1 365 ? 12.245 9.941 -7.632 1.00 89.50 365 THR A CA 1
ATOM 2812 C C . THR A 1 365 ? 13.596 10.517 -8.055 1.00 89.50 365 THR A C 1
ATOM 2814 O O . THR A 1 365 ? 14.359 10.932 -7.190 1.00 89.50 365 THR A O 1
ATOM 2817 N N . CYS A 1 366 ? 13.899 10.588 -9.353 1.00 93.06 366 CYS A N 1
ATOM 2818 C CA . CYS A 1 366 ? 15.168 11.147 -9.831 1.00 93.06 366 CYS A CA 1
ATOM 2819 C C . CYS A 1 366 ? 15.265 12.674 -9.662 1.00 93.06 366 CYS A C 1
ATOM 2821 O O . CYS A 1 366 ? 16.368 13.218 -9.692 1.00 93.06 366 CYS A O 1
ATOM 2823 N N . TYR A 1 367 ? 14.135 13.377 -9.524 1.00 90.88 367 TYR A N 1
ATOM 2824 C CA . TYR A 1 367 ? 14.101 14.837 -9.364 1.00 90.88 367 TYR A CA 1
ATOM 2825 C C . TYR A 1 367 ? 13.801 15.313 -7.937 1.00 90.88 367 TYR A C 1
ATOM 2827 O O . TYR A 1 367 ? 14.211 16.416 -7.590 1.00 90.88 367 TYR A O 1
ATOM 2835 N N . GLY A 1 368 ? 13.114 14.516 -7.114 1.00 80.25 368 GLY A N 1
ATOM 2836 C CA . GLY A 1 368 ? 12.698 14.918 -5.762 1.00 80.25 368 GLY A CA 1
ATOM 2837 C C . GLY A 1 368 ? 12.714 13.793 -4.726 1.00 80.25 368 GLY A C 1
ATOM 2838 O O . GLY A 1 368 ? 12.132 13.932 -3.651 1.00 80.25 368 GLY A O 1
ATOM 2839 N N . GLY A 1 369 ? 13.333 12.655 -5.045 1.00 77.00 369 GLY A N 1
ATOM 2840 C CA . GLY A 1 369 ? 13.476 11.533 -4.124 1.00 77.00 369 GLY A CA 1
ATOM 2841 C C . GLY A 1 369 ? 14.549 11.761 -3.056 1.00 77.00 369 GLY A C 1
ATOM 2842 O O . GLY A 1 369 ? 15.372 12.662 -3.147 1.00 77.00 369 GLY A O 1
ATOM 2843 N N . ARG A 1 370 ? 14.544 10.896 -2.034 1.00 78.06 370 ARG A N 1
ATOM 2844 C CA . ARG A 1 370 ? 15.524 10.907 -0.930 1.00 78.06 370 ARG A CA 1
ATOM 2845 C C . ARG A 1 370 ? 16.804 10.094 -1.201 1.00 78.06 370 ARG A C 1
ATOM 2847 O O . ARG A 1 370 ? 17.661 10.080 -0.326 1.00 78.06 370 ARG A O 1
ATOM 2854 N N . ASN A 1 371 ? 16.853 9.328 -2.297 1.00 81.44 371 ASN A N 1
ATOM 2855 C CA . ASN A 1 371 ? 17.931 8.362 -2.570 1.00 81.44 371 ASN A CA 1
ATOM 2856 C C . ASN A 1 371 ? 19.218 9.027 -3.046 1.00 81.44 371 ASN A C 1
ATOM 2858 O O . ASN A 1 371 ? 19.112 10.122 -3.637 1.00 81.44 371 ASN A O 1
#

pLDDT: mean 80.54, std 19.07, range [26.14, 98.56]

Sequence (371 aa):
MDPFDSIVFTEEEYERSGYSEGIAAGKEIGAAEGREMGYEYGYDLGKDLGFYRGWAQEWLRAAAAHSGLVSERAQKKLQAIIDEVDRVPRVNDENAHYDTRLKDIQLKFKTVSAMGSTAARIIGKNVQKLADFDDTVKIWVYEEMVNGQKLTDIINAKHENVKYLPGHKLPSNVVAVPDAVEVVRDATHIVVVIPHQFIQHLLNTIHGHLLPNARAISLIKGIGISNQGMTTMTQIIHRTLAIPVASLSGANIANEIAEEKYCETTIGCSDPDEAIVWRSLFNTPYFQVNCVGDVIGVEFCGALKNVVAVGAGFIDGMGLGNNTKAAIIRIGFLEMRRLAMHMSDARIQDSTFMESCGVADVITTCYGGRN

InterPro domains:
  IPR006109 Glycerol-3-phosphate dehydrogenase, NAD-dependent, C-terminal [PF07479] (294-371)
  IPR006168 Glycerol-3-phosphate dehydrogenase, NAD-dependent [PR00077] (109-126)
  IPR006168 Glycerol-3-phosphate dehydrogenase, NAD-dependent [PR00077] (171-198)
  IPR006168 Glycerol-3-phosphate dehydrogenase, NAD-dependent [PR00077] (247-267)
  IPR006168 Glycerol-3-phosphate dehydrogenase, NAD-dependent [PR00077] (287-311)
  IPR006168 Glycerol-3-phosphate dehydrogenase, NAD-dependent [PR00077] (312-336)
  IPR006168 Glycerol-3-phosphate dehydrogenase, NAD-dependent [PR00077] (355-371)
  IPR006168 Glycerol-3-phosphate dehydrogenase, NAD-dependent [PS00957] (302-323)
  IPR008927 6-phosphogluconate dehydrogenase-like, C-terminal domain superfamily [SSF48179] (294-371)
  IPR011128 Glycerol-3-phosphate dehydrogenase, NAD-dependent, N-terminal [PF01210] (116-273)
  IPR013328 6-phosphogluconate dehydrogenase, domain 2 [G3DSA:1.10.1040.10] (294-371)
  IPR017751 Glycerol-3-phosphate dehydrogenase, NAD-dependent, eukaryotic [TIGR03376] (114-371)
  IPR019191 Essential protein Yae1, N-terminal [PF09811] (18-56)
  IPR036291 NAD(P)-binding domain superfamily [SSF51735] (115-294)

Organism: NCBI:txid2650707

Secondary structure (DSSP, 8-state):
--HHHHHHHHHHHHHHHHHHHHHHHHHHHHHHTT-SS-TTHHHHHHHHHHHHHHHHHHHHHHHHHSTTSS-HHHHHHHHHHHHHHHTS-SS--TT--HHHHHHHHHHTT--EEESSHHHHHHHHHHHTT-TTS-S-EEEE----EETTEEHHHHHHHHSS-TTTSTT-PPPTTEEEES-HHHHHTT-SEEEE-S-GGGHHHHHHHHTT-S-TT-EEEE----EEEETTEEEEHHHHHHHHH-S-EEEEEES--HHHHHTT--EEEEEE-SSHHHHHHHHHHH--SSEEEEEES-HHHHHHHHHHHHHHHHHHHHHHHTT-HHHHHHHHHHHHHHHHHHHHHHH-SS---GGGGGSIIIIIHHHHHHHH---

Radius of gyration: 23.43 Å; chains: 1; bounding box: 68×54×49 Å

Foldseek 3Di:
DDPVCVVVVVVVVLLVVLLVVLLVVLVVLLVVQPPPPDNPPSSVLSSLLSNLQSVLVSVLVVCVVDPPPADPVRNVLSVVLNVLSVPQDSHDDVPGPSVVSSQVSQLSQAAEEAADQLLQQLLLVLQVVPSSHDNAYEYADQWDADPNDTQQVVCQVQQDSCPRQNPFHGRNSYHYDNQLLVNAQSHQEYEAEDAPVCLVVSLVRNAPRHDPNHEYEYAYQAWDQDPVATHFPQRVNCVSRVHHYKYKAFLCDSNCSSVLAADEIEIADLDPVVQVVVQSSRDDPRYHYDYDPARLQLNLQRHQLLVLLVVLVVCVVVVVDDVVSVVSLVVSLVVSVVCSCVRDPDDHDPVSLVHRSHSVNSVSCNVPNPD